Protein AF-A0A660P0A5-F1 (afdb_monomer)

Radius of gyration: 16.58 Å; Cα contacts (8 Å, |Δi|>4): 450; chains: 1; bounding box: 43×37×40 Å

pLDDT: mean 86.17, std 12.9, range [50.44, 98.69]

Secondary structure (DSSP, 8-state):
--TTS---TTT-TTTSPP---PPTT---B--GGGGGSPPHHHHHHHHHHS--EEEEEEEEEETTEEEEEEEEEE-HHHHHHHTT--HHHHHH-BTTB--TT---SSTT-EEEE---EES--S-GGGEEEEE-B-EEETTEEESSSS-BB--TTSBEEEEEEEE--TTTTTEEEEEEEETTEEEEEEEETTSB-B-----

Structure (mmCIF, N/CA/C/O backbone):
data_AF-A0A660P0A5-F1
#
_entry.id   AF-A0A660P0A5-F1
#
loop_
_atom_site.group_PDB
_atom_site.id
_atom_site.type_symbol
_atom_site.label_atom_id
_atom_site.label_alt_id
_atom_site.label_comp_id
_atom_site.label_asym_id
_atom_site.label_entity_id
_atom_site.label_seq_id
_atom_site.pdbx_PDB_ins_code
_atom_site.Cartn_x
_atom_site.Cartn_y
_atom_site.Cartn_z
_atom_site.occupancy
_atom_site.B_iso_or_equiv
_atom_site.auth_seq_id
_atom_site.auth_comp_id
_atom_site.auth_asym_id
_atom_site.auth_atom_id
_atom_site.pdbx_PDB_model_num
ATOM 1 N N . SER A 1 1 ? 25.316 -15.772 12.658 1.00 52.25 1 SER A N 1
ATOM 2 C CA . SER A 1 1 ? 23.979 -15.443 12.113 1.00 52.25 1 SER A CA 1
ATOM 3 C C . SER A 1 1 ? 22.991 -16.481 12.624 1.00 52.25 1 SER A C 1
ATOM 5 O O . SER A 1 1 ? 23.338 -17.653 12.664 1.00 52.25 1 SER A O 1
ATOM 7 N N . GLY A 1 2 ? 21.819 -16.064 13.117 1.00 56.56 2 GLY A N 1
ATOM 8 C CA . GLY A 1 2 ? 20.839 -16.977 13.729 1.00 56.56 2 GLY A CA 1
ATOM 9 C C . GLY A 1 2 ? 20.216 -17.963 12.731 1.00 56.56 2 GLY A C 1
ATOM 10 O O . GLY A 1 2 ? 20.223 -17.725 11.526 1.00 56.56 2 GLY A O 1
ATOM 11 N N . THR A 1 3 ? 19.643 -1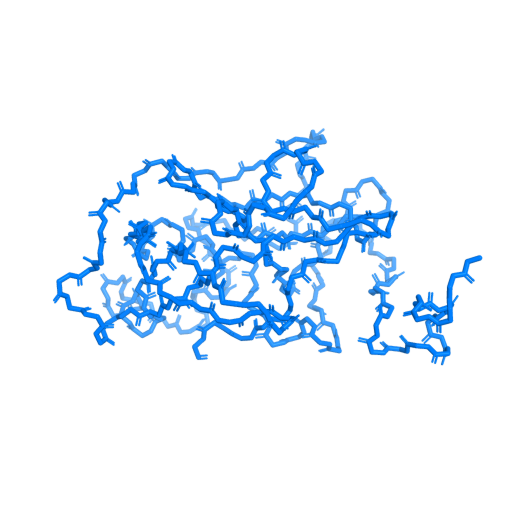9.055 13.234 1.00 62.81 3 THR A N 1
ATOM 12 C CA . THR A 1 3 ? 19.054 -20.167 12.458 1.00 62.81 3 THR A CA 1
ATOM 13 C C . THR A 1 3 ? 17.778 -19.812 11.682 1.00 62.81 3 THR A C 1
ATOM 15 O O . THR A 1 3 ? 17.312 -20.621 10.884 1.00 62.81 3 THR A O 1
ATOM 18 N N . HIS A 1 4 ? 17.216 -18.617 11.884 1.00 73.81 4 HIS A N 1
ATOM 19 C CA . HIS A 1 4 ? 15.906 -18.229 11.349 1.00 73.81 4 HIS A CA 1
ATOM 20 C C . HIS A 1 4 ? 15.951 -17.261 10.158 1.00 73.81 4 HIS A C 1
ATOM 22 O O . HIS A 1 4 ? 14.898 -16.935 9.610 1.00 73.81 4 HIS A O 1
ATOM 28 N N . TYR A 1 5 ? 17.137 -16.810 9.739 1.00 72.06 5 TYR A N 1
ATOM 29 C CA . TYR A 1 5 ? 17.273 -15.988 8.536 1.00 72.06 5 TYR A CA 1
ATOM 30 C C . TYR A 1 5 ? 17.198 -16.859 7.280 1.00 72.06 5 TYR A C 1
ATOM 32 O O . TYR A 1 5 ? 17.765 -17.956 7.283 1.00 72.06 5 TYR A O 1
ATOM 40 N N . PRO A 1 6 ? 16.543 -16.384 6.206 1.00 73.25 6 PRO A N 1
ATOM 41 C CA . PRO A 1 6 ? 16.567 -17.096 4.941 1.00 73.25 6 PRO A CA 1
ATOM 42 C C . PRO A 1 6 ? 18.014 -17.150 4.424 1.00 73.25 6 PRO A C 1
ATOM 44 O O . PRO A 1 6 ? 18.724 -16.143 4.438 1.00 73.25 6 PRO A O 1
ATOM 47 N N . LYS A 1 7 ? 18.473 -18.343 4.035 1.00 79.94 7 LYS A N 1
ATOM 48 C CA . LYS A 1 7 ? 19.871 -18.636 3.683 1.00 79.94 7 LYS A CA 1
ATOM 49 C C . LYS A 1 7 ? 20.147 -18.466 2.194 1.00 79.94 7 LYS A C 1
ATOM 51 O O . LYS A 1 7 ? 21.199 -17.956 1.824 1.00 79.94 7 LYS A O 1
ATOM 56 N N . SER A 1 8 ? 19.225 -18.913 1.345 1.00 83.19 8 SER A N 1
ATOM 57 C CA . SER A 1 8 ? 19.309 -18.767 -0.112 1.00 83.19 8 SER A CA 1
ATOM 58 C C . SER A 1 8 ? 17.933 -18.930 -0.757 1.00 83.19 8 SER A C 1
ATOM 60 O O . SER A 1 8 ? 17.005 -19.440 -0.130 1.00 83.19 8 SER A O 1
ATOM 62 N N . LYS A 1 9 ? 17.810 -18.558 -2.037 1.00 81.56 9 LYS A N 1
ATOM 63 C CA . LYS A 1 9 ? 16.592 -18.782 -2.833 1.00 81.56 9 LYS A CA 1
ATOM 64 C C . LYS A 1 9 ? 16.180 -20.254 -2.883 1.00 81.56 9 LYS A C 1
ATOM 66 O O . LYS A 1 9 ? 14.996 -20.556 -2.820 1.00 81.56 9 LYS A O 1
ATOM 71 N N . THR A 1 10 ? 17.150 -21.160 -2.979 1.00 85.00 10 THR A N 1
ATOM 72 C CA . THR A 1 10 ? 16.893 -22.605 -3.050 1.00 85.00 10 THR A CA 1
ATOM 73 C C . THR A 1 10 ? 16.495 -23.180 -1.693 1.00 85.00 10 THR A C 1
ATOM 75 O O . THR A 1 10 ? 15.601 -24.015 -1.629 1.00 85.00 10 THR A O 1
ATOM 78 N N . ALA A 1 11 ? 17.137 -22.733 -0.608 1.00 84.56 11 ALA A N 1
ATOM 79 C CA . ALA A 1 11 ? 16.867 -23.243 0.737 1.00 84.56 11 ALA A CA 1
ATOM 80 C C . ALA A 1 11 ? 15.591 -22.649 1.358 1.00 84.56 11 ALA A C 1
ATOM 82 O O . ALA A 1 11 ? 14.909 -23.320 2.127 1.00 84.56 11 ALA A O 1
ATOM 83 N N . ASP A 1 12 ? 15.259 -21.400 1.022 1.00 81.06 12 ASP A N 1
ATOM 84 C CA . ASP A 1 12 ? 14.164 -20.643 1.630 1.00 81.06 12 ASP A CA 1
ATOM 85 C C . ASP A 1 12 ? 13.297 -19.917 0.581 1.00 81.06 12 ASP A C 1
ATOM 87 O O . ASP A 1 12 ? 13.059 -18.712 0.706 1.00 81.06 12 ASP A O 1
ATOM 91 N N . PRO A 1 13 ? 12.767 -20.608 -0.445 1.00 75.69 13 PRO A N 1
ATOM 92 C CA . PRO A 1 13 ? 12.117 -19.970 -1.597 1.00 75.69 13 PRO A CA 1
ATOM 93 C C . PRO A 1 13 ? 10.910 -19.096 -1.230 1.00 75.69 13 PRO A C 1
ATOM 95 O O . PRO A 1 13 ? 10.591 -18.151 -1.943 1.00 75.69 13 PRO A O 1
ATOM 98 N N . MET A 1 14 ? 10.248 -19.378 -0.102 1.00 74.00 14 MET A N 1
ATOM 99 C CA . MET A 1 14 ? 9.080 -18.621 0.373 1.00 74.00 14 MET A CA 1
ATOM 100 C C . MET A 1 14 ? 9.432 -17.385 1.207 1.00 74.00 14 MET A C 1
ATOM 102 O O . MET A 1 14 ? 8.554 -16.567 1.476 1.00 74.00 14 MET A O 1
ATOM 106 N N . ARG A 1 15 ? 10.686 -17.269 1.660 1.00 72.38 15 ARG A N 1
ATOM 107 C CA . ARG A 1 15 ? 11.182 -16.173 2.513 1.00 72.38 15 ARG A CA 1
ATOM 108 C C . ARG A 1 15 ? 12.323 -15.390 1.864 1.00 72.38 15 ARG A C 1
ATOM 110 O O . ARG A 1 15 ? 12.746 -14.373 2.406 1.00 72.38 15 ARG A O 1
ATOM 117 N N . TRP A 1 16 ? 12.829 -15.866 0.730 1.00 75.62 16 TRP A N 1
ATOM 118 C CA . TRP A 1 16 ? 13.809 -15.173 -0.088 1.00 75.62 16 TRP A CA 1
ATOM 119 C C . TRP A 1 16 ? 13.116 -14.170 -1.014 1.00 75.62 16 TRP A C 1
ATOM 121 O O . TRP A 1 16 ? 12.028 -14.428 -1.528 1.00 75.62 16 TRP A O 1
ATOM 131 N N . TYR A 1 17 ? 13.740 -13.015 -1.231 1.00 75.25 17 TYR A N 1
ATOM 132 C CA . TYR A 1 17 ? 13.195 -12.005 -2.133 1.00 75.25 17 TYR A CA 1
ATOM 133 C C . TYR A 1 17 ? 13.307 -12.458 -3.597 1.00 75.25 17 TYR A C 1
ATOM 135 O O . TYR A 1 17 ? 14.183 -13.240 -3.961 1.00 75.25 17 TYR A O 1
ATOM 143 N N . ASN A 1 18 ? 12.430 -11.949 -4.463 1.00 72.56 18 ASN A N 1
ATOM 144 C CA . ASN A 1 18 ? 12.537 -12.209 -5.896 1.00 72.56 18 ASN A CA 1
ATOM 145 C C . ASN A 1 18 ? 13.729 -11.422 -6.488 1.00 72.56 18 ASN A C 1
ATOM 147 O O . ASN A 1 18 ? 13.752 -10.190 -6.404 1.00 72.56 18 ASN A O 1
ATOM 151 N N . ASP A 1 19 ? 14.684 -12.149 -7.071 1.00 72.50 19 ASP A N 1
ATOM 152 C CA . ASP A 1 19 ? 15.957 -11.691 -7.648 1.00 72.50 19 ASP A CA 1
ATOM 153 C C . ASP A 1 19 ? 15.954 -11.648 -9.191 1.00 72.50 19 ASP A C 1
ATOM 155 O O . ASP A 1 19 ? 17.015 -11.613 -9.815 1.00 72.50 19 ASP A O 1
ATOM 159 N N . VAL A 1 20 ? 14.774 -11.663 -9.826 1.00 72.94 20 VAL A N 1
ATOM 160 C CA . VAL A 1 20 ? 14.655 -11.550 -11.285 1.00 72.94 20 VAL A CA 1
ATOM 161 C C . VAL A 1 20 ? 15.289 -10.244 -11.758 1.00 72.94 20 VAL A C 1
ATOM 163 O O . VAL A 1 20 ? 14.935 -9.153 -11.303 1.00 72.94 20 VAL A O 1
ATOM 166 N N . ASN A 1 21 ? 16.210 -10.370 -12.716 1.00 70.69 21 ASN A N 1
ATOM 167 C CA . ASN A 1 21 ? 16.828 -9.233 -13.374 1.00 70.69 21 ASN A CA 1
ATOM 168 C C . ASN A 1 21 ? 15.920 -8.702 -14.478 1.00 70.69 21 ASN A C 1
ATOM 170 O O . ASN A 1 21 ? 15.744 -9.345 -15.509 1.00 70.69 21 ASN A O 1
ATOM 174 N N . LEU A 1 22 ? 15.362 -7.515 -14.259 1.00 67.94 22 LEU A N 1
ATOM 175 C CA . LEU A 1 22 ? 14.507 -6.837 -15.226 1.00 67.94 22 LEU A CA 1
ATOM 176 C C . LEU A 1 22 ? 15.315 -5.816 -16.020 1.00 67.94 22 LEU A C 1
ATOM 178 O O . LEU A 1 22 ? 16.127 -5.073 -15.459 1.00 67.94 22 LEU A O 1
ATOM 182 N N . SER A 1 23 ? 15.062 -5.748 -17.325 1.00 66.44 23 SER A N 1
ATOM 183 C CA . SER A 1 23 ? 15.573 -4.674 -18.173 1.00 66.44 23 SER A CA 1
ATOM 184 C C . SER A 1 23 ? 14.849 -3.351 -17.890 1.00 66.44 23 SER A C 1
ATOM 186 O O . SER A 1 23 ? 13.850 -3.276 -17.164 1.00 66.44 23 SER A O 1
ATOM 188 N N . SER A 1 24 ? 15.369 -2.264 -18.464 1.00 61.41 24 SER A N 1
ATOM 189 C CA . SER A 1 24 ? 14.710 -0.960 -18.383 1.00 61.41 24 SER A CA 1
ATOM 190 C C . SER A 1 24 ? 13.318 -0.963 -18.988 1.00 61.41 24 SER A C 1
ATOM 192 O O . SER A 1 24 ? 13.118 -1.529 -20.054 1.00 61.41 24 SER A O 1
ATOM 194 N N . GLY A 1 25 ? 12.361 -0.351 -18.284 1.00 60.69 25 GLY A N 1
ATOM 195 C CA . GLY A 1 25 ? 10.966 -0.253 -18.721 1.00 60.69 25 GLY A CA 1
ATOM 196 C C . GLY A 1 25 ? 10.133 -1.532 -18.582 1.00 60.69 25 GLY A C 1
ATOM 197 O O . GLY A 1 25 ? 8.961 -1.517 -18.942 1.00 60.69 25 GLY A O 1
ATOM 198 N N . GLN A 1 26 ? 10.684 -2.629 -18.050 1.00 66.06 26 GLN A N 1
ATOM 199 C CA . GLN A 1 26 ? 9.916 -3.856 -17.830 1.00 66.06 26 GLN A CA 1
ATOM 200 C C . GLN A 1 26 ? 9.183 -3.836 -16.487 1.00 66.06 26 GLN A C 1
ATOM 202 O O . GLN A 1 26 ? 9.799 -3.675 -15.431 1.00 66.06 26 GLN A O 1
ATOM 207 N N . SER A 1 27 ? 7.868 -4.057 -16.533 1.00 67.44 27 SER A N 1
ATOM 208 C CA . SER A 1 27 ? 7.065 -4.399 -15.360 1.00 67.44 27 SER A CA 1
ATOM 209 C C . SER A 1 27 ? 7.225 -5.879 -15.019 1.00 67.44 27 SER A C 1
ATOM 211 O O . SER A 1 27 ? 7.303 -6.717 -15.917 1.00 67.44 27 SER A O 1
ATOM 213 N N . TYR A 1 28 ? 7.174 -6.217 -13.735 1.00 75.06 28 TYR A N 1
ATOM 214 C CA . TYR A 1 28 ? 7.154 -7.605 -13.286 1.00 75.06 28 TYR A CA 1
ATOM 215 C C . TYR A 1 28 ? 6.181 -7.776 -12.130 1.00 75.06 28 TYR A C 1
ATOM 217 O O . TYR A 1 28 ? 6.225 -7.018 -11.155 1.00 75.06 28 TYR A O 1
ATOM 225 N N . THR A 1 29 ? 5.333 -8.793 -12.250 1.00 74.62 29 THR A N 1
ATOM 226 C CA . THR A 1 29 ? 4.411 -9.210 -11.197 1.00 74.62 29 THR A CA 1
ATOM 227 C C . THR A 1 29 ? 5.125 -10.171 -10.262 1.00 74.62 29 THR A C 1
ATOM 229 O O . THR A 1 29 ? 5.711 -11.163 -10.697 1.00 74.62 29 THR A O 1
ATOM 232 N N . ALA A 1 30 ? 5.077 -9.878 -8.967 1.00 75.38 30 ALA A N 1
ATOM 233 C CA . ALA A 1 30 ? 5.699 -10.697 -7.946 1.00 75.38 30 ALA A CA 1
ATOM 234 C C . ALA A 1 30 ? 5.165 -12.136 -7.956 1.00 75.38 30 ALA A C 1
ATOM 236 O O . ALA A 1 30 ? 3.998 -12.401 -8.235 1.00 75.38 30 ALA A O 1
ATOM 237 N N . THR A 1 31 ? 6.042 -13.066 -7.593 1.00 76.19 31 THR A N 1
ATOM 238 C CA . THR A 1 31 ? 5.724 -14.477 -7.362 1.00 76.19 31 THR A CA 1
ATOM 239 C C . THR A 1 31 ? 5.807 -14.791 -5.864 1.00 76.19 31 THR A C 1
ATOM 241 O O . THR A 1 31 ? 6.269 -13.969 -5.067 1.00 76.19 31 THR A O 1
ATOM 244 N N . GLY A 1 32 ? 5.357 -15.979 -5.451 1.00 79.12 32 GLY A N 1
ATOM 245 C CA . GLY A 1 32 ? 5.413 -16.397 -4.047 1.00 79.12 32 GLY A CA 1
ATOM 246 C C . GLY A 1 32 ? 4.486 -15.570 -3.148 1.00 79.12 32 GLY A C 1
ATOM 247 O O . GLY A 1 32 ? 3.355 -15.274 -3.523 1.00 79.12 32 GLY A O 1
ATOM 248 N N . LYS A 1 33 ? 4.953 -15.193 -1.949 1.00 82.56 33 LYS A N 1
ATOM 249 C CA . LYS A 1 33 ? 4.122 -14.514 -0.934 1.00 82.56 33 LYS A CA 1
ATOM 250 C C . LYS A 1 33 ? 3.655 -13.114 -1.333 1.00 82.56 33 LYS A C 1
ATOM 252 O O . LYS A 1 33 ? 2.587 -12.705 -0.907 1.00 82.56 33 LYS A O 1
ATOM 257 N N . ALA A 1 34 ? 4.410 -12.398 -2.162 1.00 85.62 34 ALA A N 1
ATOM 258 C CA . ALA A 1 34 ? 4.026 -11.060 -2.609 1.00 85.62 34 ALA A CA 1
ATOM 259 C C . ALA A 1 34 ? 3.022 -11.073 -3.779 1.00 85.62 34 ALA A C 1
ATOM 261 O O . ALA A 1 34 ? 2.506 -10.021 -4.137 1.00 85.62 34 ALA A O 1
ATOM 262 N N . ALA A 1 35 ? 2.717 -12.236 -4.371 1.00 86.31 35 ALA A N 1
ATOM 263 C CA . ALA A 1 35 ? 1.781 -12.336 -5.496 1.00 86.31 35 ALA A CA 1
ATOM 264 C C . ALA A 1 35 ? 0.334 -11.971 -5.117 1.00 86.31 35 ALA A C 1
ATOM 266 O O . ALA A 1 35 ? -0.441 -11.567 -5.977 1.00 86.31 35 ALA A O 1
ATOM 267 N N . VAL A 1 36 ? -0.022 -12.099 -3.833 1.00 89.38 36 VAL A N 1
ATOM 268 C CA . VAL A 1 36 ? -1.350 -11.730 -3.310 1.00 89.38 36 VAL A CA 1
ATOM 269 C C . VAL A 1 36 ? -1.468 -10.243 -2.971 1.00 89.38 36 VAL A C 1
ATOM 271 O O . VAL A 1 36 ? -2.558 -9.766 -2.670 1.00 89.38 36 VAL A O 1
ATOM 274 N N . CYS A 1 37 ? -0.355 -9.508 -2.978 1.00 93.94 37 CYS A N 1
ATOM 275 C CA . CYS A 1 37 ? -0.354 -8.093 -2.643 1.00 93.94 37 CYS A CA 1
ATOM 276 C C . CYS A 1 37 ? -0.917 -7.263 -3.808 1.00 93.94 37 CYS A C 1
ATOM 278 O O . CYS A 1 37 ? -0.647 -7.581 -4.973 1.00 93.94 37 CYS A O 1
ATOM 280 N N . PRO A 1 38 ? -1.614 -6.148 -3.528 1.00 95.38 38 PRO A N 1
ATOM 281 C CA . PRO A 1 38 ? -1.977 -5.195 -4.566 1.00 95.38 38 PRO A CA 1
ATOM 282 C C . PRO A 1 38 ? -0.738 -4.700 -5.319 1.00 95.38 38 PRO A C 1
ATOM 284 O O . PRO A 1 38 ? 0.357 -4.580 -4.756 1.00 95.38 38 PRO A O 1
ATOM 287 N N . ASN A 1 39 ? -0.900 -4.421 -6.607 1.00 94.81 39 ASN A N 1
ATOM 288 C CA . ASN A 1 39 ? 0.157 -3.820 -7.409 1.00 94.81 39 ASN A CA 1
ATOM 289 C C . ASN A 1 39 ? 0.293 -2.313 -7.101 1.00 94.81 39 ASN A C 1
ATOM 291 O O . ASN A 1 39 ? -0.538 -1.721 -6.411 1.00 94.81 39 ASN A O 1
ATOM 295 N N . VAL A 1 40 ? 1.343 -1.670 -7.615 1.00 94.06 40 VAL A N 1
ATOM 296 C CA . VAL A 1 40 ? 1.624 -0.248 -7.340 1.00 94.06 40 VAL A CA 1
ATOM 297 C C . VAL A 1 40 ? 0.492 0.706 -7.765 1.00 94.06 40 VAL A C 1
ATOM 299 O O . VAL A 1 40 ? 0.245 1.695 -7.080 1.00 94.06 40 VAL A O 1
ATOM 302 N N . ASN A 1 41 ? -0.249 0.399 -8.835 1.00 96.06 41 ASN A N 1
ATOM 303 C CA . ASN A 1 41 ? -1.387 1.212 -9.274 1.00 96.06 41 ASN A CA 1
ATOM 304 C C . ASN A 1 41 ? -2.574 1.062 -8.317 1.00 96.06 41 ASN A C 1
ATOM 306 O O . ASN A 1 41 ? -3.176 2.058 -7.926 1.00 96.06 41 ASN A O 1
ATOM 310 N N . GLU A 1 42 ? -2.879 -0.165 -7.884 1.00 97.69 42 GLU A N 1
ATOM 311 C CA . GLU A 1 42 ? -3.929 -0.419 -6.887 1.00 97.69 42 GLU A CA 1
ATOM 312 C C . GLU A 1 42 ? -3.629 0.308 -5.568 1.00 97.69 42 GLU A C 1
ATOM 314 O O . GLU A 1 42 ? -4.523 0.922 -4.988 1.00 97.69 42 GLU A O 1
ATOM 319 N N . MET A 1 43 ? -2.361 0.327 -5.134 1.00 96.81 43 MET A N 1
ATOM 320 C CA . MET A 1 43 ? -1.946 1.114 -3.967 1.00 96.81 43 MET A CA 1
ATOM 321 C C . MET A 1 43 ? -2.228 2.602 -4.143 1.00 96.81 43 MET A C 1
ATOM 323 O O . MET A 1 43 ? -2.740 3.229 -3.220 1.00 96.81 43 MET A O 1
ATOM 327 N N . ALA A 1 44 ? -1.933 3.175 -5.312 1.00 97.69 44 ALA A N 1
ATOM 328 C CA . ALA A 1 44 ? -2.211 4.585 -5.570 1.00 97.69 44 ALA A CA 1
ATOM 329 C C . ALA A 1 44 ? -3.715 4.888 -5.436 1.00 97.69 44 ALA A C 1
ATOM 331 O O . ALA A 1 44 ? -4.093 5.875 -4.805 1.00 97.69 44 ALA A O 1
ATOM 332 N N . TRP A 1 45 ? -4.586 3.995 -5.911 1.00 98.56 45 TRP A N 1
ATOM 333 C CA . TRP A 1 45 ? -6.027 4.134 -5.696 1.00 98.56 45 TRP A CA 1
ATOM 334 C C . TRP A 1 45 ? -6.414 4.118 -4.211 1.00 98.56 45 TRP A C 1
ATOM 336 O O . TRP A 1 45 ? -7.139 5.015 -3.780 1.00 98.56 45 TRP A O 1
ATOM 346 N N . TYR A 1 46 ? -5.908 3.178 -3.405 1.00 98.44 46 TYR A N 1
ATOM 347 C CA . TYR A 1 46 ? -6.170 3.179 -1.956 1.00 98.44 46 TYR A CA 1
ATOM 348 C C . TYR A 1 46 ? -5.672 4.462 -1.281 1.00 98.44 46 TYR A C 1
ATOM 35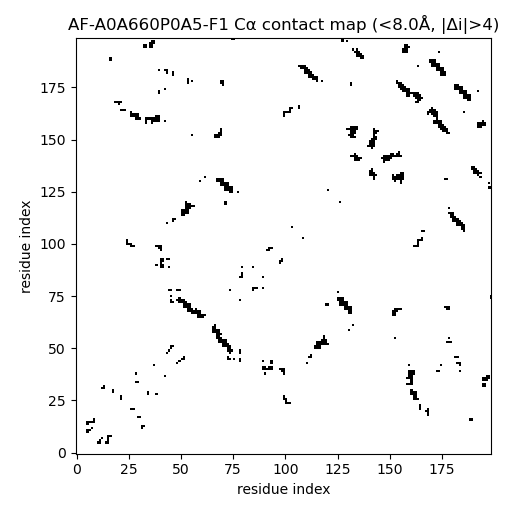0 O O . TYR A 1 46 ? -6.355 5.030 -0.434 1.00 98.44 46 TYR A O 1
ATOM 358 N N . ILE A 1 47 ? -4.513 4.966 -1.698 1.00 98.12 47 ILE A N 1
ATOM 359 C CA . ILE A 1 47 ? -3.882 6.152 -1.116 1.00 98.12 47 ILE A CA 1
ATOM 360 C C . ILE A 1 47 ? -4.684 7.421 -1.402 1.00 98.12 47 ILE A C 1
ATOM 362 O O . ILE A 1 47 ? -4.908 8.207 -0.486 1.00 98.12 47 ILE A O 1
ATOM 366 N N . PHE A 1 48 ? -5.109 7.641 -2.648 1.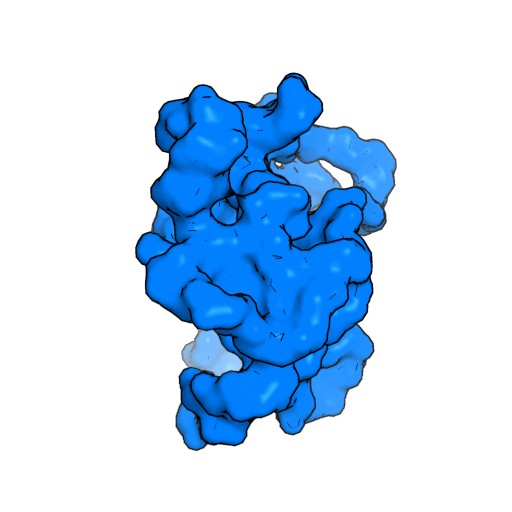00 98.44 48 PHE A N 1
ATOM 367 C CA . PHE A 1 48 ? -5.703 8.919 -3.066 1.00 98.44 48 PHE A CA 1
ATOM 368 C C . PHE A 1 48 ? -7.224 8.907 -3.178 1.00 98.44 48 PHE A C 1
ATOM 370 O O . PHE A 1 48 ? -7.852 9.962 -3.106 1.00 98.44 48 PHE A O 1
ATOM 377 N N . LYS A 1 49 ? -7.829 7.734 -3.369 1.00 98.44 49 LYS A N 1
ATOM 378 C CA . LYS A 1 49 ? -9.285 7.563 -3.489 1.00 98.44 49 LYS A CA 1
ATOM 379 C C . LYS A 1 49 ? -9.868 6.680 -2.394 1.00 98.44 49 LYS A C 1
ATOM 381 O O . LYS A 1 49 ? -11.082 6.642 -2.236 1.00 98.44 49 LYS A O 1
ATOM 386 N N . GLY A 1 50 ? -9.022 6.039 -1.589 1.00 98.06 50 GLY A N 1
ATOM 387 C CA . GLY A 1 50 ? -9.451 5.230 -0.454 1.00 98.06 50 GLY A CA 1
ATOM 388 C C . GLY A 1 50 ? -9.780 6.014 0.814 1.00 98.06 50 GLY A C 1
ATOM 389 O O . GLY A 1 50 ? -10.037 5.373 1.824 1.00 98.06 50 GLY A O 1
ATOM 390 N N . ALA A 1 51 ? -9.774 7.353 0.771 1.00 98.19 51 ALA A N 1
ATOM 391 C CA . ALA A 1 51 ? -10.066 8.246 1.900 1.00 98.19 51 ALA A CA 1
ATOM 392 C C . ALA A 1 51 ? -9.408 7.777 3.216 1.00 98.19 51 ALA A C 1
ATOM 394 O O . ALA A 1 51 ? -10.111 7.268 4.079 1.00 98.19 51 ALA A O 1
ATOM 395 N N . PRO A 1 52 ? -8.076 7.866 3.362 1.00 98.44 52 PRO A N 1
ATOM 396 C CA . PRO A 1 52 ? -7.376 7.252 4.487 1.00 98.44 52 PRO A CA 1
ATOM 397 C C . PRO A 1 52 ? -7.812 7.808 5.851 1.00 98.44 52 PRO A C 1
ATOM 399 O O . PRO A 1 52 ? -7.894 9.026 6.033 1.00 98.44 52 PRO A O 1
ATOM 402 N N . HIS A 1 53 ? -8.023 6.914 6.820 1.00 98.62 53 HIS A N 1
ATOM 403 C CA . HIS A 1 53 ? -8.312 7.276 8.211 1.00 98.62 53 HIS A CA 1
ATOM 404 C C . HIS A 1 53 ? -7.283 6.673 9.162 1.00 98.62 53 HIS A C 1
ATOM 406 O O . HIS A 1 53 ? -7.168 5.449 9.246 1.00 98.62 53 HIS A O 1
ATOM 412 N N . TRP A 1 54 ? -6.566 7.507 9.910 1.00 98.31 54 TRP A N 1
ATOM 413 C CA . TRP A 1 54 ? -5.672 7.022 10.952 1.00 98.31 54 TRP A CA 1
ATOM 414 C C . TRP A 1 54 ? -6.452 6.738 12.227 1.00 98.31 54 TRP A C 1
ATOM 416 O O . TRP A 1 54 ? -7.055 7.634 12.815 1.00 98.31 54 TRP A O 1
ATOM 426 N N . ASP A 1 55 ? -6.391 5.497 12.687 1.00 97.88 55 ASP A N 1
ATOM 427 C CA . ASP A 1 55 ? -7.023 5.052 13.919 1.00 97.88 55 ASP A CA 1
ATOM 428 C C . ASP A 1 55 ? -5.938 4.607 14.899 1.00 97.88 55 ASP A C 1
ATOM 430 O O . ASP A 1 55 ? -5.403 3.500 14.804 1.00 97.88 55 ASP A O 1
ATOM 434 N N . GLY A 1 56 ? -5.592 5.512 15.818 1.00 96.06 56 GLY A N 1
ATOM 435 C CA . GLY A 1 56 ? -4.577 5.301 16.851 1.00 96.06 56 GLY A CA 1
ATOM 436 C C . GLY A 1 56 ? -5.016 4.380 17.994 1.00 96.06 56 GLY A C 1
ATOM 437 O O . GLY A 1 56 ? -4.180 3.994 18.813 1.00 96.06 56 GLY A O 1
ATOM 438 N N . ASP A 1 57 ? -6.299 4.014 18.058 1.00 95.88 57 ASP A N 1
ATOM 439 C CA . ASP A 1 57 ? -6.871 3.258 19.174 1.00 95.88 57 ASP A CA 1
ATOM 440 C C . ASP A 1 57 ? -7.268 1.829 18.802 1.00 95.88 57 ASP A C 1
ATOM 442 O O . ASP A 1 57 ? -7.351 0.964 19.679 1.00 95.88 57 ASP A O 1
ATOM 446 N N . LYS A 1 58 ? -7.428 1.530 17.509 1.00 96.19 58 LYS A N 1
ATOM 447 C CA . LYS A 1 58 ? -7.728 0.178 17.043 1.00 96.19 58 LYS A CA 1
ATOM 448 C C . 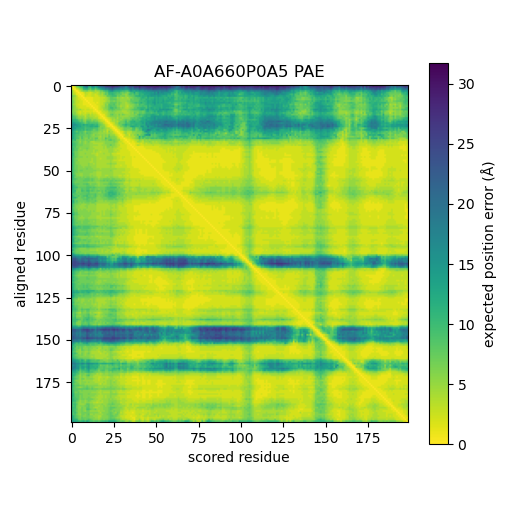LYS A 1 58 ? -6.631 -0.816 17.402 1.00 96.19 58 LYS A C 1
ATOM 450 O O . LYS A 1 58 ? -5.496 -0.726 16.932 1.00 96.19 58 LYS A O 1
ATOM 455 N N . LEU A 1 59 ? -7.020 -1.807 18.200 1.00 96.25 59 LEU A N 1
ATOM 456 C CA . LEU A 1 59 ? -6.161 -2.894 18.650 1.00 96.25 59 LEU A CA 1
ATOM 457 C C . LEU A 1 59 ? -5.834 -3.882 17.522 1.00 96.25 59 LEU A C 1
ATOM 459 O O . LEU A 1 59 ? -6.683 -4.214 16.691 1.00 96.25 59 LEU A O 1
ATOM 463 N N . PHE A 1 60 ? -4.612 -4.408 17.552 1.00 93.81 60 PHE A N 1
ATOM 464 C CA . PHE A 1 60 ? -4.157 -5.537 16.746 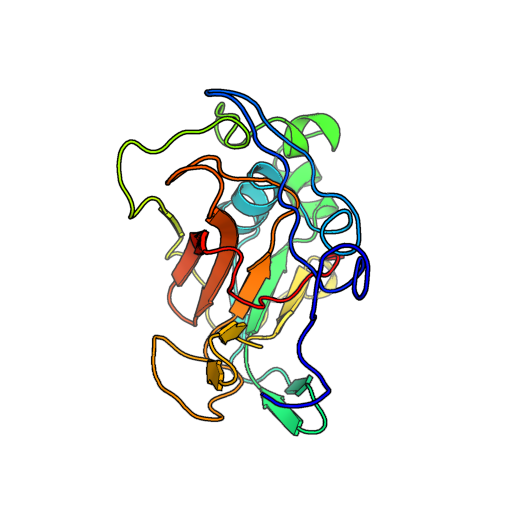1.00 93.81 60 PHE A CA 1
ATOM 465 C C . PHE A 1 60 ? -3.113 -6.359 17.508 1.00 93.81 60 PHE A C 1
ATOM 467 O O . PHE A 1 60 ? -2.416 -5.850 18.386 1.00 93.81 60 PHE A O 1
ATOM 474 N N . SER A 1 61 ? -2.976 -7.637 17.156 1.00 91.25 61 SER A N 1
ATOM 475 C CA . SER A 1 61 ? -1.922 -8.503 17.685 1.00 91.25 61 SER A CA 1
ATOM 476 C C . SER A 1 61 ? -0.893 -8.824 16.608 1.00 91.25 61 SER A C 1
ATOM 478 O O . SER A 1 61 ? -1.263 -9.250 15.513 1.00 91.25 61 SER A O 1
ATOM 480 N N . PHE A 1 62 ? 0.391 -8.693 16.924 1.00 87.44 62 PHE A N 1
ATOM 481 C CA . PHE A 1 62 ? 1.479 -9.091 16.036 1.00 87.44 62 PHE A CA 1
ATOM 482 C C . PHE A 1 62 ? 2.622 -9.715 16.835 1.00 87.44 62 PHE A C 1
ATOM 484 O O . PHE A 1 62 ? 3.010 -9.198 17.879 1.00 87.44 62 PHE A O 1
ATOM 491 N N . ALA A 1 63 ? 3.146 -10.845 16.350 1.00 83.25 63 ALA A N 1
ATOM 492 C CA . ALA A 1 63 ? 4.265 -11.565 16.966 1.00 83.25 63 ALA A CA 1
ATOM 493 C C . ALA A 1 63 ? 4.100 -11.832 18.483 1.00 83.25 63 ALA A C 1
ATOM 495 O O . ALA A 1 63 ? 5.068 -11.770 19.233 1.00 83.25 63 ALA A O 1
ATOM 496 N N . GLY A 1 64 ? 2.874 -12.116 18.941 1.00 86.25 64 GLY A N 1
ATOM 497 C CA . GLY A 1 64 ? 2.576 -12.378 20.357 1.00 86.25 64 GLY A CA 1
ATOM 498 C C . GLY A 1 64 ? 2.393 -11.130 21.230 1.00 86.25 64 GLY A C 1
ATOM 499 O O . GLY A 1 64 ? 2.174 -11.264 22.430 1.00 86.25 64 GLY A O 1
ATOM 500 N N . HIS A 1 65 ? 2.435 -9.929 20.651 1.00 86.00 65 HIS A N 1
ATOM 501 C CA . HIS A 1 65 ? 2.210 -8.670 21.357 1.00 86.00 65 HIS A CA 1
ATOM 502 C C . HIS A 1 65 ? 0.885 -8.029 20.945 1.00 86.00 65 HIS A C 1
ATOM 504 O O . HIS A 1 65 ? 0.549 -7.995 19.761 1.00 86.00 65 HIS A O 1
ATOM 510 N N . LEU A 1 66 ? 0.155 -7.489 21.923 1.00 90.94 66 LEU A N 1
ATOM 511 C CA . LEU A 1 66 ? -0.989 -6.610 21.690 1.00 90.94 66 LEU A CA 1
ATOM 512 C C . LEU A 1 66 ? -0.486 -5.178 21.479 1.00 90.94 66 LEU A C 1
ATOM 514 O O . LEU A 1 66 ? 0.402 -4.703 22.186 1.00 90.94 66 LEU A O 1
ATOM 518 N N . SER A 1 67 ? -1.015 -4.492 20.477 1.00 91.31 67 SER A N 1
ATOM 519 C CA . SER A 1 67 ? -0.652 -3.121 20.114 1.00 91.31 67 SER A CA 1
ATOM 520 C C . SER A 1 67 ? -1.877 -2.397 19.558 1.00 91.31 67 SER A C 1
ATOM 522 O O . SER A 1 67 ? -2.924 -3.015 19.367 1.00 91.31 67 SER A O 1
ATOM 524 N N . LYS A 1 68 ? -1.778 -1.088 19.324 1.00 94.06 68 LYS A N 1
ATOM 525 C CA . LYS A 1 68 ? -2.858 -0.283 18.743 1.00 94.06 68 LYS A CA 1
ATOM 526 C C . LYS A 1 68 ? -2.316 0.679 17.705 1.00 94.06 68 LYS A C 1
ATOM 528 O O . LYS A 1 68 ? -1.167 1.078 17.831 1.00 94.06 68 LYS A O 1
ATOM 533 N N . GLY A 1 69 ? -3.119 1.039 16.715 1.00 95.62 69 GLY A N 1
ATOM 534 C CA . GLY A 1 69 ? -2.713 1.975 15.672 1.00 95.62 69 GLY A CA 1
ATOM 535 C C . GLY A 1 69 ? -2.695 1.356 14.281 1.00 95.62 69 GLY A C 1
ATOM 536 O O . GLY A 1 69 ? -2.227 0.231 14.073 1.00 95.62 69 GLY A O 1
ATOM 537 N N . GLY A 1 70 ? -3.182 2.108 13.305 1.00 96.69 70 GLY A N 1
ATOM 538 C CA . GLY A 1 70 ? -3.132 1.738 11.900 1.00 96.69 70 GLY A CA 1
ATOM 539 C C . GLY A 1 70 ? -3.980 2.656 11.036 1.00 96.69 70 GLY A C 1
ATOM 540 O O . GLY A 1 70 ? -4.469 3.690 11.486 1.00 96.69 70 GLY A O 1
ATOM 541 N N . MET A 1 71 ? -4.143 2.270 9.778 1.00 98.25 71 MET A N 1
ATOM 542 C CA . MET A 1 71 ? -4.831 3.075 8.780 1.00 98.25 71 MET A CA 1
ATOM 543 C C . MET A 1 71 ? -5.983 2.284 8.171 1.00 98.25 71 MET A C 1
ATOM 545 O O . MET A 1 71 ? -5.811 1.135 7.758 1.00 98.25 71 MET A O 1
ATOM 549 N N . TRP A 1 72 ? -7.148 2.909 8.085 1.00 98.69 72 TRP A N 1
ATOM 550 C CA . TRP A 1 72 ? -8.255 2.413 7.287 1.00 98.69 72 TRP A CA 1
ATOM 551 C C . TRP A 1 72 ? -8.187 2.963 5.867 1.00 98.69 72 TRP A C 1
ATOM 553 O O . TRP A 1 72 ? -7.823 4.120 5.655 1.00 98.69 72 TRP A O 1
ATOM 563 N N . PHE A 1 73 ? -8.622 2.148 4.914 1.00 98.69 73 PHE A N 1
ATOM 564 C CA . PHE A 1 73 ? -8.802 2.523 3.515 1.00 98.69 73 PHE A CA 1
ATOM 565 C C . PHE A 1 73 ? -10.130 1.968 3.013 1.00 98.69 73 PHE A C 1
ATOM 567 O O . PHE A 1 73 ? -10.533 0.880 3.426 1.00 98.69 73 PHE A O 1
ATOM 574 N N . LYS A 1 74 ? -10.810 2.681 2.112 1.00 98.62 74 LYS A N 1
ATOM 575 C CA . LYS A 1 74 ? -11.988 2.135 1.433 1.00 98.62 74 LYS A CA 1
ATOM 576 C C . LYS A 1 74 ? -11.617 0.840 0.716 1.00 98.62 74 LYS A C 1
ATOM 578 O O . LYS A 1 74 ? -10.566 0.752 0.077 1.00 98.62 74 LYS A O 1
ATOM 583 N N . LYS A 1 75 ? -12.519 -0.136 0.776 1.00 98.50 75 LYS A N 1
ATOM 584 C CA . LYS A 1 75 ? -12.437 -1.389 0.022 1.00 98.50 75 LYS A CA 1
ATOM 585 C C . LYS A 1 75 ? -12.419 -1.121 -1.472 1.00 98.50 75 LYS A C 1
ATOM 587 O O . LYS A 1 75 ? -12.961 -0.123 -1.961 1.00 98.50 75 LYS A O 1
ATOM 592 N N . LYS A 1 76 ? -11.847 -2.061 -2.215 1.00 98.12 76 LYS A N 1
ATOM 593 C CA . LYS A 1 76 ? -11.670 -1.932 -3.659 1.00 98.12 76 LYS A CA 1
ATOM 594 C C . LYS A 1 76 ? -12.986 -1.718 -4.389 1.00 98.12 76 LYS A C 1
ATOM 596 O O . LYS A 1 76 ? -13.082 -0.829 -5.227 1.00 98.12 76 LYS A O 1
ATOM 601 N N . ALA A 1 77 ? -14.008 -2.496 -4.033 1.00 98.06 77 ALA A N 1
ATOM 602 C CA . ALA A 1 77 ? -15.338 -2.395 -4.628 1.00 98.06 77 ALA A CA 1
ATOM 603 C C . ALA A 1 77 ? -15.944 -0.989 -4.478 1.00 98.06 77 ALA A C 1
ATOM 605 O O . ALA A 1 77 ? -16.538 -0.473 -5.423 1.00 98.06 77 ALA A O 1
ATOM 606 N N . VAL A 1 78 ? -15.730 -0.339 -3.328 1.00 98.62 78 VAL A N 1
ATOM 607 C CA . VAL A 1 78 ? -16.212 1.025 -3.066 1.00 98.62 78 VAL A CA 1
ATOM 608 C C . VAL A 1 78 ? -15.485 2.025 -3.962 1.00 98.62 78 VAL A C 1
ATOM 610 O O . VAL A 1 78 ? -16.132 2.811 -4.651 1.00 98.62 78 VAL A O 1
ATOM 613 N N . ILE A 1 79 ? -14.150 1.950 -4.029 1.00 98.62 79 ILE A N 1
ATOM 614 C CA . ILE A 1 79 ? -13.350 2.830 -4.895 1.00 98.62 79 ILE A CA 1
ATOM 615 C C . ILE A 1 79 ? -13.751 2.651 -6.363 1.00 98.62 79 ILE A C 1
ATOM 617 O O . ILE A 1 79 ? -13.946 3.641 -7.068 1.00 98.62 79 ILE A O 1
ATOM 621 N N . MET A 1 80 ? -13.902 1.407 -6.825 1.00 98.44 80 MET A N 1
ATOM 622 C CA . MET A 1 80 ? -14.308 1.121 -8.201 1.00 98.44 80 MET A CA 1
ATOM 623 C C . MET A 1 80 ? -15.691 1.693 -8.517 1.00 98.44 80 MET A C 1
ATOM 625 O O . MET A 1 80 ? -15.848 2.338 -9.551 1.00 98.44 80 MET A O 1
ATOM 629 N N . SER A 1 81 ? -16.665 1.516 -7.621 1.00 98.50 81 SER A N 1
ATOM 630 C CA . SER A 1 81 ? -18.019 2.049 -7.797 1.00 98.50 81 SER A CA 1
ATOM 631 C C . SER A 1 81 ? -18.033 3.579 -7.865 1.00 98.50 81 SER A C 1
ATOM 633 O O . SER A 1 81 ? -18.648 4.144 -8.764 1.00 98.50 81 SER A O 1
ATOM 635 N N . GLU A 1 82 ? -17.341 4.258 -6.946 1.00 98.31 82 GLU A N 1
ATOM 636 C CA . GLU A 1 82 ? -17.307 5.728 -6.865 1.00 98.31 82 GLU A CA 1
ATOM 637 C C . GLU A 1 82 ? -16.551 6.390 -8.027 1.00 98.31 82 GLU A C 1
ATOM 639 O O . GLU A 1 82 ? -16.767 7.564 -8.312 1.00 98.31 82 GLU A O 1
ATOM 644 N N . ASN A 1 83 ? -15.647 5.658 -8.684 1.00 97.81 83 ASN A N 1
ATOM 645 C CA . ASN A 1 83 ? -14.808 6.179 -9.768 1.00 97.81 83 ASN A CA 1
ATOM 646 C C . ASN A 1 83 ? -15.148 5.553 -11.133 1.00 97.81 83 ASN A C 1
ATOM 648 O O . ASN A 1 83 ? -14.405 5.755 -12.093 1.00 97.81 83 ASN A O 1
ATOM 652 N N . HIS A 1 84 ? -16.249 4.797 -11.225 1.00 97.44 84 HIS A N 1
ATOM 653 C CA . HIS A 1 84 ? -16.713 4.123 -12.444 1.00 97.44 84 HIS A CA 1
ATOM 654 C C . HIS A 1 84 ? -15.636 3.248 -13.111 1.00 97.44 84 HIS A C 1
ATOM 656 O O . HIS A 1 84 ? -15.439 3.278 -14.327 1.00 97.44 84 HIS A O 1
ATOM 662 N N . LEU A 1 85 ? -14.916 2.468 -12.303 1.00 97.50 85 LEU A N 1
ATOM 663 C CA . LEU A 1 85 ? -13.813 1.623 -12.755 1.00 97.50 85 LEU A CA 1
ATOM 664 C C . LEU A 1 85 ? -14.214 0.153 -12.828 1.00 97.50 85 LEU A C 1
ATOM 666 O O . LEU A 1 85 ? -15.017 -0.342 -12.041 1.00 97.50 85 LEU A O 1
ATOM 670 N N . THR A 1 86 ? -13.542 -0.571 -13.717 1.00 98.06 86 THR A N 1
ATOM 671 C CA . THR A 1 86 ? -13.432 -2.030 -13.640 1.00 98.06 86 THR A CA 1
ATOM 672 C C . THR A 1 86 ? -12.180 -2.429 -12.854 1.00 98.06 86 THR A C 1
ATOM 674 O O . THR A 1 86 ? -11.231 -1.648 -12.740 1.00 98.06 86 THR A O 1
ATOM 677 N N . ASP A 1 87 ? -12.127 -3.677 -12.377 1.00 96.69 87 ASP A N 1
ATOM 678 C CA . ASP A 1 87 ? -10.930 -4.244 -11.730 1.00 96.69 87 ASP A CA 1
ATOM 679 C C . ASP A 1 87 ? -9.685 -4.135 -12.626 1.00 96.69 87 ASP A C 1
ATOM 681 O O . ASP A 1 87 ? -8.608 -3.736 -12.178 1.00 96.69 87 ASP A O 1
ATOM 685 N N . VAL A 1 88 ? -9.857 -4.412 -13.923 1.00 97.44 88 VAL A N 1
ATOM 686 C CA . VAL A 1 88 ? -8.792 -4.302 -14.926 1.00 97.44 88 VAL A CA 1
ATOM 687 C C . VAL A 1 88 ? -8.297 -2.861 -15.044 1.00 97.44 88 VAL A C 1
ATOM 689 O O . VAL A 1 88 ? -7.088 -2.633 -15.059 1.00 97.44 88 VAL A O 1
ATOM 692 N N . ALA A 1 89 ? -9.207 -1.881 -15.084 1.00 97.31 89 ALA A N 1
ATOM 693 C CA . ALA A 1 89 ? -8.844 -0.470 -15.186 1.00 97.31 89 ALA A CA 1
ATOM 694 C C . ALA A 1 89 ? -8.074 0.016 -13.948 1.00 97.31 89 ALA A C 1
ATOM 696 O O . ALA A 1 89 ? -7.046 0.679 -14.089 1.00 97.31 89 ALA A O 1
ATOM 697 N N . MET A 1 90 ? -8.524 -0.369 -12.750 1.00 97.12 90 MET A N 1
ATOM 698 C CA . MET A 1 90 ? -7.872 -0.010 -11.487 1.00 97.12 90 MET A CA 1
ATOM 699 C C . MET A 1 90 ? -6.453 -0.594 -11.382 1.00 97.12 90 MET A C 1
ATOM 701 O O . MET A 1 90 ? -5.530 0.079 -10.924 1.00 97.12 90 MET A O 1
ATOM 705 N N . LYS A 1 91 ? -6.249 -1.831 -11.855 1.00 95.88 91 LYS A N 1
ATOM 706 C CA . LYS A 1 91 ? -4.928 -2.483 -11.896 1.00 95.88 91 LYS A CA 1
ATOM 707 C C . LYS A 1 91 ? -3.985 -1.881 -12.935 1.00 95.88 91 LYS A C 1
ATOM 709 O O . LYS A 1 91 ? -2.767 -1.924 -12.751 1.00 95.88 91 LYS A O 1
ATOM 714 N N . ALA A 1 92 ? -4.524 -1.373 -14.040 1.00 95.75 92 ALA A N 1
ATOM 715 C CA . ALA A 1 92 ? -3.730 -0.944 -15.184 1.00 95.75 92 ALA A CA 1
ATOM 716 C C . ALA A 1 92 ? -2.986 0.374 -14.944 1.00 95.75 92 ALA A C 1
ATOM 718 O O . ALA A 1 92 ? -1.862 0.515 -15.419 1.00 95.75 92 ALA A O 1
ATOM 719 N N . LYS A 1 93 ? -3.606 1.333 -14.243 1.00 95.88 93 LYS A N 1
ATOM 720 C CA . LYS A 1 93 ? -3.049 2.676 -14.035 1.00 95.88 93 LYS A CA 1
ATOM 721 C C . LYS A 1 93 ? -3.761 3.439 -12.919 1.00 95.88 93 LYS A C 1
ATOM 723 O O . LYS A 1 93 ? -4.898 3.128 -12.569 1.00 95.88 93 LYS A O 1
ATOM 728 N N . TYR A 1 94 ? -3.112 4.487 -12.429 1.00 96.44 94 TYR A N 1
ATOM 729 C CA . TYR A 1 94 ? -3.720 5.533 -11.610 1.00 96.44 94 TYR A CA 1
ATOM 730 C C . TYR A 1 94 ? -3.427 6.892 -12.249 1.00 96.44 94 TYR A C 1
ATOM 732 O O . TYR A 1 94 ? -2.321 7.110 -12.731 1.00 96.44 94 TYR A O 1
ATOM 740 N N . ASP A 1 95 ? -4.423 7.780 -12.300 1.00 93.62 95 ASP A N 1
ATOM 741 C CA . ASP A 1 95 ? -4.295 9.128 -12.882 1.00 93.62 95 ASP A CA 1
ATOM 742 C C . ASP A 1 95 ? -3.584 9.144 -14.253 1.00 93.62 95 ASP A C 1
ATOM 744 O O . ASP A 1 95 ? -2.565 9.791 -14.483 1.00 93.62 95 ASP A O 1
ATOM 748 N N . ASN A 1 96 ? -4.086 8.304 -15.165 1.00 93.19 96 ASN A N 1
ATOM 749 C CA . ASN A 1 96 ? -3.538 8.081 -16.508 1.00 93.19 96 ASN A CA 1
ATOM 750 C C . ASN A 1 96 ? -2.093 7.562 -16.597 1.00 93.19 96 ASN A C 1
ATOM 752 O O . ASN A 1 96 ? -1.590 7.390 -17.705 1.00 93.19 96 ASN A O 1
ATOM 756 N N . THR A 1 97 ? -1.475 7.203 -15.474 1.00 91.69 97 THR A N 1
ATOM 757 C CA . THR A 1 97 ? -0.097 6.716 -15.405 1.00 91.69 97 THR A CA 1
ATOM 758 C C . THR A 1 97 ? -0.050 5.265 -14.934 1.00 91.69 97 THR A C 1
ATOM 760 O O . THR A 1 97 ? -0.593 4.913 -13.887 1.00 91.69 97 THR A O 1
ATOM 763 N N . ASP A 1 98 ? 0.615 4.404 -15.705 1.00 92.12 98 ASP A N 1
ATOM 764 C CA . ASP A 1 98 ? 1.004 3.079 -15.223 1.00 92.12 98 ASP A CA 1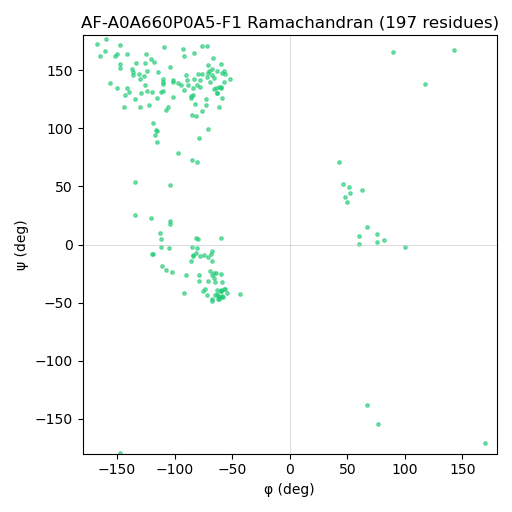
ATOM 765 C C . ASP A 1 98 ? 2.334 3.191 -14.472 1.00 92.12 98 ASP A C 1
ATOM 767 O O . ASP A 1 98 ? 3.380 3.462 -15.066 1.00 92.12 98 ASP A O 1
ATOM 771 N N . TYR A 1 99 ? 2.298 2.988 -13.157 1.00 88.81 99 TYR A N 1
ATOM 772 C CA . TYR A 1 99 ? 3.475 3.094 -12.300 1.00 88.81 99 TYR A CA 1
ATOM 773 C C . TYR A 1 99 ? 4.315 1.810 -12.262 1.00 88.81 99 TYR A C 1
ATOM 775 O O . TYR A 1 99 ? 5.431 1.831 -11.748 1.00 88.81 99 TYR A O 1
ATOM 783 N N . ARG A 1 100 ? 3.839 0.688 -12.819 1.00 87.06 100 ARG A N 1
ATOM 784 C CA . ARG A 1 100 ? 4.573 -0.595 -12.816 1.00 87.06 100 ARG A CA 1
ATOM 785 C C . ARG A 1 100 ? 5.900 -0.549 -13.588 1.00 87.06 100 ARG A C 1
ATOM 787 O O . ARG A 1 100 ? 6.871 -1.110 -13.084 1.00 87.06 100 ARG A O 1
ATOM 794 N N . PRO A 1 101 ? 5.987 0.071 -14.784 1.00 78.56 101 PRO A N 1
ATOM 795 C CA . PRO A 1 101 ? 7.259 0.246 -15.485 1.00 78.56 101 PRO A CA 1
ATOM 796 C C . PRO A 1 101 ? 8.033 1.492 -15.026 1.00 78.56 101 PRO A C 1
ATOM 798 O O . PRO A 1 101 ? 9.118 1.755 -15.553 1.00 78.56 101 PRO A O 1
ATOM 801 N N . TYR A 1 102 ? 7.475 2.289 -14.105 1.00 68.06 102 TYR A N 1
ATOM 802 C CA . TYR A 1 102 ? 7.991 3.616 -13.802 1.00 68.06 102 TYR A CA 1
ATOM 803 C C . TYR A 1 102 ? 9.412 3.552 -13.238 1.00 68.06 102 TYR A C 1
ATOM 805 O O . TYR A 1 102 ? 9.722 2.813 -12.306 1.00 68.06 102 TYR A O 1
ATOM 813 N N . ARG A 1 103 ? 10.290 4.374 -13.813 1.00 64.81 103 ARG A N 1
ATOM 814 C CA . ARG A 1 103 ? 11.674 4.544 -13.378 1.00 64.81 103 ARG A CA 1
ATOM 815 C C . ARG A 1 103 ? 11.860 5.963 -12.883 1.00 64.81 103 ARG A C 1
ATOM 817 O O . ARG A 1 103 ? 12.084 6.857 -13.696 1.00 64.81 103 ARG A O 1
ATOM 824 N N . PRO A 1 104 ? 11.792 6.193 -11.570 1.00 57.91 104 PRO A N 1
ATOM 825 C CA . PRO A 1 104 ? 12.164 7.493 -11.066 1.00 57.91 104 PRO A CA 1
ATOM 826 C C . PRO A 1 104 ? 13.644 7.761 -11.342 1.00 57.91 104 PRO A C 1
ATOM 828 O O . PRO A 1 104 ? 14.488 6.912 -11.087 1.00 57.91 104 PRO A O 1
ATOM 831 N N . SER A 1 105 ? 13.997 8.948 -11.823 1.00 57.44 105 SER A N 1
ATOM 832 C CA . SER A 1 105 ? 15.404 9.324 -12.029 1.00 57.44 105 SER A CA 1
ATOM 833 C C . SER A 1 105 ? 16.199 9.467 -10.719 1.00 57.44 105 SER A C 1
ATOM 835 O O . SER A 1 105 ? 17.407 9.678 -10.754 1.00 57.44 105 SER A O 1
ATOM 837 N N . ILE A 1 106 ? 15.538 9.355 -9.561 1.00 53.28 106 ILE A N 1
ATOM 838 C CA . ILE A 1 106 ? 16.085 9.673 -8.241 1.00 53.28 106 ILE A CA 1
ATOM 839 C C . ILE A 1 106 ? 15.825 8.513 -7.275 1.00 53.28 106 ILE A C 1
ATOM 841 O O . ILE A 1 106 ? 14.736 7.940 -7.240 1.00 53.28 106 ILE A O 1
ATOM 845 N N . SER A 1 107 ? 16.801 8.249 -6.409 1.00 58.00 107 SER A N 1
ATOM 846 C CA . SER A 1 107 ? 16.763 7.319 -5.271 1.00 58.00 107 SER A CA 1
ATOM 847 C C . SER A 1 107 ? 15.697 7.612 -4.195 1.00 58.00 107 SER A C 1
ATOM 849 O O . SER A 1 107 ? 15.668 6.920 -3.185 1.00 58.00 107 SER A O 1
ATOM 851 N N . ASN A 1 108 ? 14.806 8.591 -4.399 1.00 65.12 108 ASN A N 1
ATOM 852 C CA . ASN A 1 108 ? 13.877 9.125 -3.391 1.00 65.12 108 ASN A CA 1
ATOM 853 C C . ASN A 1 108 ? 12.440 9.295 -3.912 1.00 65.12 108 ASN A C 1
ATOM 855 O O . ASN A 1 108 ? 11.695 10.152 -3.434 1.00 65.12 108 ASN A O 1
ATOM 8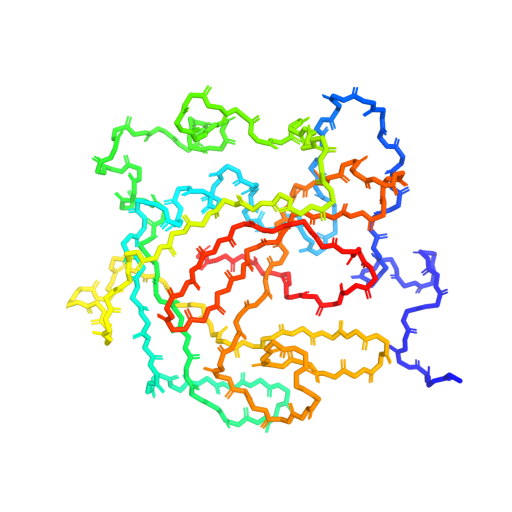59 N N . TRP A 1 109 ? 12.039 8.531 -4.926 1.00 80.56 109 TRP A N 1
ATOM 860 C CA . TRP A 1 109 ? 10.672 8.641 -5.419 1.00 80.56 109 TRP A CA 1
ATOM 861 C C . TRP A 1 109 ? 9.658 8.187 -4.388 1.00 80.56 109 TRP A C 1
ATOM 863 O O . TRP A 1 109 ? 9.779 7.117 -3.786 1.00 80.56 109 TRP A O 1
ATOM 873 N N . SER A 1 110 ? 8.632 9.012 -4.240 1.00 88.00 110 SER A N 1
ATOM 874 C CA . SER A 1 110 ? 7.456 8.677 -3.471 1.00 88.00 110 SER A CA 1
ATOM 875 C C . SER A 1 110 ? 6.227 9.331 -4.076 1.00 88.00 110 SER A C 1
ATOM 877 O O . SER A 1 110 ? 6.313 10.386 -4.709 1.00 88.00 110 SER A O 1
ATOM 879 N N . LEU A 1 111 ? 5.083 8.694 -3.863 1.00 91.69 111 LEU A N 1
ATOM 880 C CA . LEU A 1 111 ? 3.777 9.240 -4.191 1.00 91.69 111 LEU A CA 1
ATOM 881 C C . LEU A 1 111 ? 2.994 9.356 -2.882 1.00 91.69 111 LEU A C 1
ATOM 883 O O . LEU A 1 111 ? 2.601 8.340 -2.311 1.00 91.69 111 LEU A O 1
ATOM 887 N N . LEU A 1 112 ? 2.859 10.581 -2.367 1.00 95.38 112 LEU A N 1
ATOM 888 C CA . LEU A 1 112 ? 2.413 10.850 -0.997 1.00 95.38 112 LEU A CA 1
ATOM 889 C C . LEU A 1 112 ? 1.014 11.469 -0.957 1.00 95.38 112 LEU A C 1
ATOM 891 O O . LEU A 1 112 ? 0.721 12.395 -1.711 1.00 95.38 112 LEU A O 1
ATOM 895 N N . ASN A 1 113 ? 0.206 11.036 0.007 1.00 96.94 113 ASN A N 1
ATOM 896 C CA . ASN A 1 113 ? -1.020 11.696 0.432 1.00 96.94 113 ASN A CA 1
ATOM 897 C C . ASN A 1 113 ? -0.911 12.092 1.917 1.00 96.94 113 ASN A C 1
ATOM 899 O O . ASN A 1 113 ? -0.529 11.287 2.770 1.00 96.94 113 ASN A O 1
ATOM 903 N N . LYS A 1 114 ? -1.246 13.351 2.215 1.00 97.25 114 LYS A N 1
ATOM 904 C CA . LYS A 1 114 ? -1.322 13.914 3.577 1.00 97.25 114 LYS A CA 1
ATOM 905 C C . LYS A 1 114 ? -2.756 14.256 4.003 1.00 97.25 114 LYS A C 1
ATOM 907 O O . LYS A 1 114 ? -2.963 14.713 5.120 1.00 97.25 114 LYS A O 1
ATOM 912 N N . SER A 1 115 ? -3.736 14.063 3.121 1.00 97.69 115 SER A N 1
ATOM 913 C CA . SER A 1 115 ? -5.157 14.172 3.442 1.00 97.69 115 SER A CA 1
ATOM 914 C C . SER A 1 115 ? -5.586 12.891 4.151 1.00 97.69 115 SER A C 1
ATOM 916 O O . SER A 1 115 ? -5.889 11.883 3.513 1.00 97.69 115 SER A O 1
ATOM 918 N N . ILE A 1 116 ? -5.499 12.929 5.480 1.00 98.19 116 ILE A N 1
ATOM 919 C CA . ILE A 1 116 ? -5.807 11.816 6.375 1.00 98.19 116 ILE A CA 1
ATOM 920 C C . ILE A 1 116 ? -6.761 12.336 7.440 1.00 98.19 116 ILE A C 1
ATOM 922 O O . ILE A 1 116 ? -6.516 13.377 8.052 1.00 98.19 116 ILE A O 1
ATOM 926 N N . THR A 1 117 ? -7.852 11.614 7.651 1.00 98.25 117 THR A N 1
ATOM 927 C CA . THR A 1 117 ? -8.799 11.898 8.728 1.00 98.25 117 THR A CA 1
ATOM 928 C C . THR A 1 117 ? -8.386 11.142 9.989 1.00 98.25 117 THR A C 1
ATOM 930 O O . THR A 1 117 ? -7.924 10.007 9.909 1.00 98.25 117 THR A O 1
ATOM 933 N N . ILE A 1 118 ? -8.534 11.761 11.160 1.00 98.00 118 ILE A N 1
ATOM 934 C CA . ILE A 1 118 ? -8.241 11.114 12.445 1.00 98.00 118 ILE A CA 1
ATOM 935 C C . ILE A 1 118 ? -9.484 10.384 12.960 1.00 98.00 118 ILE A C 1
ATOM 937 O O . ILE A 1 118 ? -10.589 10.925 12.917 1.00 98.00 118 ILE A O 1
ATOM 941 N N . GLY A 1 119 ? -9.277 9.176 13.482 1.00 97.75 119 GLY A N 1
ATOM 942 C CA . GLY A 1 119 ? -10.312 8.284 13.992 1.00 97.75 119 GLY A CA 1
ATO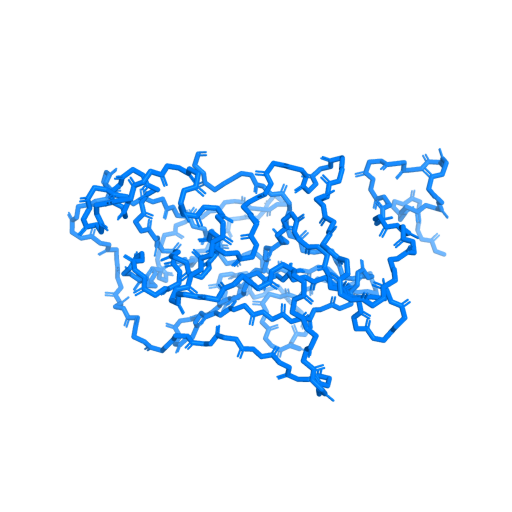M 943 C C . GLY A 1 119 ? -10.874 7.352 12.921 1.00 97.75 119 GLY A C 1
ATOM 944 O O . GLY A 1 119 ? -10.662 7.550 11.727 1.00 97.75 119 GLY A O 1
ATOM 945 N N . ALA A 1 120 ? -11.599 6.321 13.355 1.00 97.69 120 ALA A N 1
ATOM 946 C CA . ALA A 1 120 ? -12.235 5.357 12.463 1.00 97.69 120 ALA A CA 1
ATOM 947 C C . ALA A 1 120 ? -13.198 6.029 11.455 1.00 97.69 120 ALA A C 1
ATOM 949 O O . ALA A 1 120 ? -13.825 7.044 11.776 1.00 97.69 120 ALA A O 1
ATOM 950 N N . PRO A 1 121 ? -13.363 5.463 10.244 1.00 97.56 121 PRO A N 1
ATOM 951 C CA . PRO A 1 121 ? -14.395 5.909 9.314 1.00 97.56 121 PRO A CA 1
ATOM 952 C C . PRO A 1 121 ? -15.792 5.680 9.906 1.00 97.56 121 PRO A C 1
ATOM 954 O O . PRO A 1 121 ? -16.023 4.715 10.631 1.00 97.56 121 PRO A O 1
ATOM 957 N N . SER A 1 122 ? -16.751 6.539 9.551 1.00 95.50 122 SER A N 1
ATOM 958 C CA . SER A 1 122 ? -18.135 6.438 10.041 1.00 95.50 122 SER A CA 1
ATOM 959 C C . SER A 1 122 ? -18.858 5.176 9.560 1.00 95.50 122 SER A C 1
ATOM 961 O O . SER A 1 122 ? -19.689 4.633 10.280 1.00 95.50 122 SER A O 1
ATOM 963 N N . ASN A 1 123 ? -18.530 4.692 8.360 1.00 95.62 123 ASN A N 1
ATOM 964 C CA . ASN A 1 123 ? -19.021 3.429 7.819 1.00 95.62 123 ASN A CA 1
ATOM 965 C C . ASN A 1 123 ? -17.851 2.456 7.645 1.00 95.62 123 ASN A C 1
ATOM 967 O O . ASN A 1 123 ? -17.239 2.401 6.580 1.00 95.62 123 ASN A O 1
ATOM 971 N N . VAL A 1 124 ? -17.543 1.693 8.693 1.00 96.25 124 VAL A N 1
ATOM 972 C CA . VAL A 1 124 ? -16.437 0.722 8.694 1.00 96.25 124 VAL A CA 1
ATOM 973 C C . VAL A 1 124 ? -16.626 -0.421 7.693 1.00 96.25 124 VAL A C 1
ATOM 975 O O . VAL A 1 124 ? -15.631 -0.965 7.223 1.00 96.25 124 VAL A O 1
ATOM 978 N N . ASP A 1 125 ? -17.858 -0.753 7.295 1.00 97.50 125 ASP A N 1
ATOM 979 C CA . ASP A 1 125 ? -18.129 -1.858 6.363 1.00 97.50 125 ASP A CA 1
ATOM 980 C C . ASP A 1 125 ? -17.594 -1.575 4.956 1.00 97.50 125 ASP A C 1
ATOM 982 O O . ASP A 1 125 ? -17.216 -2.496 4.224 1.00 97.50 125 ASP A O 1
ATOM 986 N N . ASN A 1 126 ? -17.485 -0.293 4.604 1.00 98.44 126 ASN A N 1
ATOM 987 C CA . ASN A 1 126 ? -16.901 0.167 3.348 1.00 98.44 126 ASN A CA 1
ATOM 988 C C . ASN A 1 126 ? -15.366 0.193 3.365 1.00 98.44 126 ASN A C 1
ATOM 990 O O . ASN A 1 126 ? -14.764 0.516 2.341 1.00 98.44 126 ASN A O 1
ATOM 994 N N . TYR A 1 127 ? -14.727 -0.124 4.493 1.00 98.62 127 TYR A N 1
ATOM 995 C CA . TYR A 1 127 ? -13.289 0.026 4.701 1.00 98.62 127 TYR A CA 1
ATOM 996 C C . TYR A 1 127 ? -12.641 -1.289 5.153 1.00 98.62 127 TYR A C 1
ATOM 998 O O . TYR A 1 127 ? -13.281 -2.175 5.714 1.00 98.62 127 TYR A O 1
ATOM 1006 N N . PHE A 1 128 ? -11.343 -1.420 4.905 1.00 98.31 128 PHE A N 1
ATOM 1007 C CA . PHE A 1 128 ? -10.482 -2.421 5.530 1.00 98.31 128 PHE A CA 1
ATOM 1008 C C . PHE A 1 128 ? -9.388 -1.715 6.331 1.00 98.31 128 PHE A C 1
ATOM 1010 O O . PHE A 1 128 ? -9.075 -0.548 6.084 1.00 98.31 128 PHE A O 1
ATOM 1017 N N . PHE A 1 129 ? -8.822 -2.415 7.312 1.00 97.94 129 PHE A N 1
ATOM 1018 C CA . PHE A 1 129 ? -7.816 -1.864 8.214 1.00 97.94 129 PHE A CA 1
ATOM 1019 C C . PHE A 1 129 ? -6.454 -2.508 7.988 1.00 97.94 129 PHE A C 1
ATOM 1021 O O . PHE A 1 129 ? -6.332 -3.733 8.010 1.00 97.94 129 PHE A O 1
ATOM 1028 N N . LEU A 1 130 ? -5.422 -1.678 7.862 1.00 97.50 130 LEU A N 1
ATOM 1029 C CA . LEU A 1 130 ? -4.028 -2.098 7.882 1.00 97.50 130 LEU A CA 1
ATOM 1030 C C . LEU A 1 130 ? -3.380 -1.667 9.200 1.00 97.50 130 LEU A C 1
ATOM 1032 O O . LEU A 1 130 ? -3.253 -0.465 9.451 1.00 97.50 130 LEU A O 1
ATOM 1036 N N . PRO A 1 131 ? -2.941 -2.615 10.044 1.00 96.19 131 PRO A N 1
ATOM 1037 C CA . PRO A 1 131 ? -2.260 -2.256 11.278 1.00 96.19 131 PRO A CA 1
ATOM 1038 C C . PRO A 1 131 ? -0.891 -1.601 11.036 1.00 96.19 131 PRO A C 1
ATOM 1040 O O . PRO A 1 131 ? -0.186 -1.886 10.073 1.00 96.19 131 PRO A O 1
ATOM 1043 N N . ALA A 1 132 ? -0.446 -0.733 11.936 1.00 94.88 132 ALA A N 1
ATOM 1044 C CA . ALA A 1 132 ? 0.883 -0.131 11.848 1.00 94.88 132 ALA A CA 1
ATOM 1045 C C . ALA A 1 132 ? 1.974 -1.091 12.383 1.00 94.88 132 ALA A C 1
ATOM 1047 O O . ALA A 1 132 ? 2.529 -0.901 13.469 1.00 94.88 132 ALA A O 1
ATOM 1048 N N . ILE A 1 133 ? 2.238 -2.161 11.618 1.00 90.56 133 ILE A N 1
ATOM 1049 C CA . ILE A 1 133 ? 3.123 -3.287 11.986 1.00 90.56 133 ILE A CA 1
ATOM 1050 C C . ILE A 1 133 ? 4.615 -2.966 11.818 1.00 90.56 133 ILE A C 1
ATOM 1052 O O . ILE A 1 133 ? 5.438 -3.571 12.486 1.00 90.56 133 ILE A O 1
ATOM 1056 N N . GLY A 1 134 ? 5.001 -2.047 10.939 1.00 90.56 134 GLY A N 1
ATOM 1057 C CA . GLY A 1 134 ? 6.408 -1.775 10.644 1.00 90.56 134 GLY A CA 1
ATOM 1058 C C . GLY A 1 134 ? 7.076 -2.819 9.742 1.00 90.56 134 GLY A C 1
ATOM 1059 O O . GLY A 1 134 ? 6.425 -3.475 8.930 1.00 90.56 134 GLY A O 1
ATOM 1060 N N . TYR A 1 135 ? 8.400 -2.944 9.848 1.00 88.75 135 TYR A N 1
ATOM 1061 C CA . TYR A 1 135 ? 9.225 -3.818 9.011 1.00 88.75 135 TYR A CA 1
ATOM 1062 C C . TYR A 1 135 ? 10.468 -4.339 9.741 1.00 88.75 135 TYR A C 1
ATOM 1064 O O . TYR A 1 135 ? 10.928 -3.783 10.737 1.00 88.75 135 TYR A O 1
ATOM 1072 N N . PHE A 1 136 ? 11.082 -5.386 9.193 1.00 87.25 136 PHE A N 1
ATOM 1073 C CA . PHE A 1 136 ? 12.373 -5.898 9.653 1.00 87.25 136 PHE A CA 1
ATOM 1074 C C . PHE A 1 136 ? 13.512 -5.447 8.739 1.00 87.25 136 PHE A C 1
ATOM 1076 O O . PHE A 1 136 ? 13.387 -5.467 7.518 1.00 87.25 136 PHE A O 1
ATOM 1083 N N . PHE A 1 137 ? 14.663 -5.083 9.297 1.00 85.75 137 PHE A N 1
ATOM 1084 C CA . PHE A 1 137 ? 15.863 -4.799 8.516 1.00 85.75 137 PHE A CA 1
ATOM 1085 C C . PHE A 1 137 ? 17.130 -5.123 9.305 1.00 85.75 137 PHE A C 1
ATOM 1087 O O . PHE A 1 137 ? 17.239 -4.785 10.481 1.00 85.75 137 PHE A O 1
ATOM 1094 N N . LYS A 1 138 ? 18.094 -5.804 8.667 1.00 84.19 138 LYS A N 1
ATOM 1095 C CA . LYS A 1 138 ? 19.364 -6.235 9.293 1.00 84.19 138 LYS A CA 1
ATOM 1096 C C . LYS A 1 138 ? 19.172 -6.919 10.661 1.00 84.19 138 LYS A C 1
ATOM 1098 O O . LYS A 1 138 ? 19.924 -6.675 11.601 1.00 84.19 138 LYS A O 1
ATOM 1103 N N . GLY A 1 139 ? 18.141 -7.758 10.770 1.00 80.50 139 GLY A N 1
ATOM 1104 C CA . GLY A 1 139 ? 17.833 -8.505 11.993 1.00 80.50 139 GLY A CA 1
ATOM 1105 C C . GLY A 1 139 ? 17.190 -7.703 13.123 1.00 80.50 139 GLY A C 1
ATOM 1106 O O . GLY A 1 139 ? 17.051 -8.220 14.227 1.00 80.50 139 GLY A O 1
ATOM 1107 N N . LYS A 1 140 ? 16.795 -6.455 12.863 1.00 83.88 140 LYS A N 1
ATOM 1108 C CA . LYS A 1 140 ? 16.092 -5.588 13.810 1.00 83.88 140 LYS A CA 1
ATOM 1109 C C . LYS A 1 140 ? 14.686 -5.289 13.308 1.00 83.88 140 LYS A C 1
ATOM 1111 O O . LYS A 1 140 ? 14.461 -5.221 12.102 1.00 83.88 140 LYS A O 1
ATOM 1116 N N . PHE A 1 141 ? 13.763 -5.106 14.240 1.00 84.62 141 PHE A N 1
ATOM 1117 C CA . PHE A 1 141 ? 12.400 -4.672 13.966 1.00 84.62 141 PHE A CA 1
ATOM 1118 C C . PHE A 1 141 ? 12.286 -3.147 14.104 1.00 84.62 141 PHE A C 1
ATOM 1120 O O . PHE A 1 141 ? 12.858 -2.568 15.031 1.00 84.62 141 PHE A O 1
ATOM 1127 N N . TYR A 1 142 ? 11.576 -2.520 13.167 1.00 84.88 142 TYR A N 1
ATOM 1128 C CA . TYR A 1 142 ? 11.362 -1.079 13.065 1.00 84.88 142 TYR A CA 1
ATOM 1129 C C . TYR A 1 142 ? 9.871 -0.800 12.885 1.00 84.88 142 TYR A C 1
ATOM 1131 O O . TYR A 1 142 ? 9.288 -1.181 11.875 1.00 84.88 142 TYR A O 1
ATOM 1139 N N . SER A 1 143 ? 9.267 -0.087 13.827 1.00 73.12 143 SER A N 1
ATOM 1140 C CA . SER A 1 143 ? 7.847 0.297 13.802 1.00 73.12 143 SER A CA 1
ATOM 1141 C C . SER A 1 143 ? 7.649 1.819 13.820 1.00 73.12 143 SER A C 1
ATOM 1143 O O . SER A 1 143 ? 6.593 2.318 14.194 1.00 73.12 143 SER A O 1
ATOM 1145 N N . GLY A 1 144 ? 8.678 2.557 13.396 1.00 68.88 144 GLY A N 1
ATOM 1146 C CA . GLY A 1 144 ? 8.740 4.012 13.278 1.00 68.88 144 GLY A CA 1
ATOM 1147 C C . GLY A 1 144 ? 9.858 4.416 12.312 1.00 68.88 144 GLY A C 1
ATOM 1148 O O . GLY A 1 144 ? 10.605 3.567 11.821 1.00 68.88 144 GLY A O 1
ATOM 1149 N N . SER A 1 145 ? 10.010 5.713 12.030 1.00 55.94 145 SER A N 1
ATOM 1150 C CA . SER A 1 145 ? 11.076 6.185 11.135 1.00 55.94 145 SER A CA 1
ATOM 1151 C C . SER A 1 145 ? 12.436 6.039 11.825 1.00 55.94 145 SER A C 1
ATOM 1153 O O . SER A 1 145 ? 12.797 6.862 12.657 1.00 55.94 145 SER A O 1
ATOM 1155 N N . PHE A 1 146 ? 13.178 4.978 11.498 1.00 54.72 146 PHE A N 1
ATOM 1156 C CA . PHE A 1 146 ? 14.542 4.684 11.973 1.00 54.72 146 PHE A CA 1
ATOM 1157 C C . PHE A 1 146 ? 14.741 4.521 13.493 1.00 54.72 146 PHE A C 1
ATOM 1159 O O . PHE A 1 146 ? 15.860 4.231 13.917 1.00 54.72 146 PHE A O 1
ATOM 1166 N N . ILE A 1 147 ? 13.692 4.632 14.315 1.00 50.44 147 ILE A N 1
ATOM 1167 C CA . ILE A 1 147 ? 13.777 4.356 15.753 1.00 50.44 147 ILE A CA 1
ATOM 1168 C C . ILE A 1 147 ? 13.808 2.839 15.951 1.00 50.44 147 ILE A C 1
ATOM 1170 O O . ILE A 1 147 ? 12.859 2.129 15.620 1.00 50.44 147 ILE A O 1
ATOM 1174 N N . GLN A 1 148 ? 14.927 2.336 16.471 1.00 51.72 148 GLN A N 1
ATOM 1175 C CA . GLN A 1 148 ? 15.043 0.949 16.907 1.00 51.72 148 GLN A CA 1
ATOM 1176 C C . GLN A 1 148 ? 14.245 0.772 18.205 1.00 51.72 148 GLN A C 1
ATOM 1178 O O . GLN A 1 148 ? 14.516 1.460 19.184 1.00 51.72 148 GLN A O 1
ATOM 1183 N N . GLY A 1 149 ? 13.312 -0.178 18.240 1.00 54.44 149 GLY A N 1
ATOM 1184 C CA . GLY A 1 149 ? 12.545 -0.485 19.447 1.00 54.44 149 GLY A CA 1
ATOM 1185 C C . GLY A 1 149 ? 11.093 -0.836 19.152 1.00 54.44 149 GLY A C 1
ATOM 1186 O O . GLY A 1 149 ? 10.610 -0.658 18.038 1.00 54.44 149 GLY A O 1
ATOM 1187 N N . ASN A 1 150 ? 10.406 -1.367 20.161 1.00 55.59 150 ASN A N 1
ATOM 1188 C CA . ASN A 1 150 ? 9.041 -1.872 20.045 1.00 55.59 150 ASN A CA 1
ATOM 1189 C C . ASN A 1 150 ? 8.024 -0.729 20.222 1.00 55.59 150 ASN A C 1
ATOM 1191 O O . ASN A 1 150 ? 7.390 -0.607 21.266 1.00 55.59 150 ASN A O 1
ATOM 1195 N N . GLN A 1 151 ? 7.914 0.145 19.221 1.00 63.75 151 GLN A N 1
ATOM 1196 C CA . GLN A 1 151 ? 6.880 1.186 19.147 1.00 63.75 151 GLN A CA 1
ATOM 1197 C C . GLN A 1 151 ? 5.803 0.773 18.139 1.00 63.75 151 GLN A C 1
ATOM 1199 O O . GLN A 1 151 ? 5.559 1.477 17.157 1.00 63.75 151 GLN A O 1
ATOM 1204 N N . ASN A 1 152 ? 5.270 -0.443 18.285 1.00 66.75 152 ASN A N 1
ATOM 1205 C CA . ASN A 1 152 ? 4.204 -0.936 17.417 1.00 66.75 152 ASN A CA 1
ATOM 1206 C C . ASN A 1 152 ? 3.068 0.082 17.370 1.00 66.75 152 ASN A C 1
ATOM 1208 O O . ASN A 1 152 ? 2.747 0.685 18.395 1.00 66.75 152 ASN A O 1
ATOM 1212 N N . GLY A 1 153 ? 2.449 0.243 16.202 1.00 80.38 153 GLY A N 1
ATOM 1213 C CA . GLY A 1 153 ? 1.308 1.140 16.076 1.00 80.38 153 GLY A CA 1
ATOM 1214 C C . GLY A 1 153 ? 1.596 2.512 15.486 1.00 80.38 153 GLY A C 1
ATOM 1215 O O . GLY A 1 153 ? 0.656 3.276 15.318 1.00 80.38 153 GLY A O 1
ATOM 1216 N N . LEU A 1 154 ? 2.850 2.842 15.154 1.00 87.69 154 LEU A N 1
ATOM 1217 C CA . LEU A 1 154 ? 3.210 4.177 14.647 1.00 87.69 154 LEU A CA 1
ATOM 1218 C C . LEU A 1 154 ? 3.555 4.216 13.153 1.00 87.69 154 LEU A C 1
ATOM 1220 O O . LEU A 1 154 ? 3.487 5.280 12.538 1.00 87.69 154 LEU A O 1
ATOM 1224 N N . TYR A 1 155 ? 3.931 3.081 12.561 1.00 92.25 155 TYR A N 1
ATOM 1225 C CA . TYR A 1 155 ? 4.299 2.987 11.151 1.00 92.25 155 TYR A CA 1
ATOM 1226 C C . TYR A 1 155 ? 3.831 1.671 10.529 1.00 92.25 155 TYR A C 1
ATOM 1228 O O . TYR A 1 155 ? 4.114 0.602 11.058 1.00 92.25 155 TYR A O 1
ATOM 1236 N N . GLY A 1 156 ? 3.132 1.733 9.399 1.00 93.62 156 GLY A N 1
ATOM 1237 C CA . GLY A 1 156 ? 2.791 0.570 8.578 1.00 93.62 156 GLY A CA 1
ATOM 1238 C C . GLY A 1 156 ? 3.711 0.462 7.368 1.00 93.62 156 GLY A C 1
ATOM 1239 O O . GLY A 1 156 ? 4.045 1.480 6.765 1.00 93.62 156 GLY A O 1
ATOM 1240 N N . ASP A 1 157 ? 4.104 -0.761 7.004 1.00 93.69 157 ASP A N 1
ATOM 1241 C CA . ASP A 1 157 ? 4.937 -1.029 5.830 1.00 93.69 157 ASP A CA 1
ATOM 1242 C C . ASP A 1 157 ? 4.530 -2.351 5.165 1.00 93.69 157 ASP A C 1
ATOM 1244 O O . ASP A 1 157 ? 4.601 -3.430 5.763 1.00 93.69 157 ASP A O 1
ATOM 1248 N N . TYR A 1 158 ? 4.090 -2.254 3.913 1.00 95.12 158 TYR A N 1
ATOM 1249 C CA . TYR A 1 158 ? 3.481 -3.344 3.163 1.00 95.12 158 TYR A CA 1
ATOM 1250 C C . TYR A 1 158 ? 4.060 -3.413 1.759 1.00 95.12 158 TYR A C 1
ATOM 1252 O O . TYR A 1 158 ? 4.022 -2.439 1.005 1.00 95.12 158 TYR A O 1
ATOM 1260 N N . TRP A 1 159 ? 4.578 -4.577 1.380 1.00 94.00 159 TRP A N 1
ATOM 1261 C CA . TRP A 1 159 ? 5.059 -4.799 0.023 1.00 94.00 159 TRP A CA 1
ATOM 1262 C C . TRP A 1 159 ? 3.906 -4.787 -0.984 1.00 94.00 159 TRP A C 1
ATOM 1264 O O . TRP A 1 159 ? 2.801 -5.244 -0.699 1.00 94.00 159 TRP A O 1
ATOM 1274 N N . THR A 1 160 ? 4.185 -4.291 -2.187 1.00 93.06 160 THR A N 1
ATOM 1275 C CA . THR A 1 160 ? 3.306 -4.475 -3.350 1.00 93.06 160 THR A CA 1
ATOM 1276 C C . THR A 1 160 ? 3.721 -5.715 -4.143 1.00 93.06 160 THR A C 1
ATOM 1278 O O . THR A 1 160 ? 4.827 -6.236 -3.973 1.00 93.06 160 THR A O 1
ATOM 1281 N N . SER A 1 161 ? 2.877 -6.149 -5.079 1.00 91.50 161 SER A N 1
ATOM 1282 C CA . SER A 1 161 ? 3.260 -7.148 -6.085 1.00 91.50 161 SER A CA 1
ATOM 1283 C C . SER A 1 161 ? 4.070 -6.564 -7.253 1.00 91.50 161 SER A C 1
ATOM 1285 O O . SER A 1 161 ? 4.385 -7.286 -8.198 1.00 91.50 161 SER A O 1
ATOM 1287 N N . SER A 1 162 ? 4.431 -5.276 -7.229 1.00 88.12 162 SER A N 1
ATOM 1288 C CA . SER A 1 162 ? 5.184 -4.617 -8.302 1.00 88.12 162 SER A CA 1
ATOM 1289 C C . SER A 1 162 ? 6.664 -4.461 -7.959 1.00 88.12 162 SER A C 1
ATOM 1291 O O . SER A 1 162 ? 7.050 -3.887 -6.938 1.00 88.12 162 SER A O 1
ATOM 1293 N N . ALA A 1 163 ? 7.516 -4.940 -8.863 1.00 78.75 163 ALA A N 1
ATOM 1294 C CA . ALA A 1 163 ? 8.949 -4.690 -8.812 1.00 78.75 163 ALA A CA 1
ATOM 1295 C C . ALA A 1 163 ? 9.281 -3.224 -9.139 1.00 78.75 163 ALA A C 1
ATOM 1297 O O . ALA A 1 163 ? 8.621 -2.607 -9.966 1.00 78.75 163 ALA A O 1
ATOM 1298 N N . SER A 1 164 ? 10.366 -2.712 -8.555 1.00 74.44 164 SER A N 1
ATOM 1299 C CA . SER A 1 164 ? 11.081 -1.544 -9.072 1.00 74.44 164 SER A CA 1
ATOM 1300 C C . SER A 1 164 ? 12.432 -2.016 -9.608 1.00 74.44 164 SER A C 1
ATOM 1302 O O . SER A 1 164 ? 13.052 -2.921 -9.048 1.00 74.44 164 SER A O 1
ATOM 1304 N N . ASN A 1 165 ? 12.891 -1.433 -10.707 1.00 65.12 165 ASN A N 1
ATOM 1305 C CA . ASN A 1 165 ? 14.193 -1.734 -11.308 1.00 65.12 165 ASN A CA 1
ATOM 1306 C C . ASN A 1 165 ? 15.226 -0.625 -11.032 1.00 65.12 165 ASN A C 1
ATOM 1308 O O . ASN A 1 165 ? 16.251 -0.538 -11.710 1.00 65.12 165 ASN A O 1
ATOM 1312 N N . LEU A 1 166 ? 14.979 0.197 -10.004 1.00 67.12 166 LEU A N 1
ATOM 1313 C CA . LEU A 1 166 ? 15.958 1.136 -9.463 1.00 67.12 166 LEU A CA 1
ATOM 1314 C C . LEU A 1 166 ? 17.148 0.426 -8.812 1.00 67.12 166 LEU A C 1
ATOM 1316 O O . LEU A 1 166 ? 16.979 -0.597 -8.144 1.00 67.12 166 LEU A O 1
ATOM 1320 N N . ASP A 1 167 ? 18.335 1.024 -8.976 1.00 67.44 167 ASP A N 1
ATOM 1321 C CA . ASP A 1 167 ? 19.617 0.563 -8.412 1.00 67.44 167 ASP A CA 1
ATOM 1322 C C . ASP A 1 167 ? 19.900 -0.923 -8.709 1.00 67.44 167 ASP A C 1
ATOM 1324 O O . ASP A 1 167 ? 20.166 -1.728 -7.817 1.00 67.44 167 ASP A O 1
ATOM 1328 N N . GLY A 1 168 ? 19.770 -1.319 -9.981 1.00 68.12 168 GLY A N 1
ATOM 1329 C CA . GLY A 1 168 ? 20.107 -2.674 -10.428 1.00 68.12 168 GLY A CA 1
ATOM 1330 C C . GLY A 1 168 ? 19.247 -3.770 -9.788 1.00 68.12 168 GLY A C 1
ATOM 1331 O O . GLY A 1 168 ? 19.785 -4.761 -9.310 1.00 68.12 168 GLY A O 1
ATOM 1332 N N . ASN A 1 169 ? 17.919 -3.588 -9.760 1.00 72.75 169 ASN A N 1
ATOM 1333 C CA . ASN A 1 169 ? 16.930 -4.551 -9.235 1.00 72.75 169 ASN A CA 1
ATOM 1334 C C . ASN A 1 169 ? 16.973 -4.795 -7.715 1.00 72.75 169 ASN A C 1
ATOM 1336 O O . ASN A 1 169 ? 16.337 -5.722 -7.211 1.00 72.75 169 ASN A O 1
ATOM 1340 N N . LYS A 1 170 ? 17.646 -3.931 -6.949 1.00 78.75 170 LYS A N 1
ATOM 1341 C CA . LYS A 1 170 ? 17.722 -4.052 -5.482 1.00 78.75 170 LYS A CA 1
ATOM 1342 C C . LYS A 1 170 ? 16.475 -3.569 -4.746 1.00 78.75 170 LYS A C 1
ATOM 1344 O O . LYS A 1 170 ? 16.368 -3.803 -3.542 1.00 78.75 170 LYS A O 1
ATOM 1349 N N . ASN A 1 171 ? 15.536 -2.914 -5.431 1.00 82.81 171 ASN A N 1
ATOM 1350 C CA . ASN A 1 171 ? 14.391 -2.254 -4.805 1.00 82.81 171 ASN A CA 1
ATOM 1351 C C . ASN A 1 171 ? 13.034 -2.795 -5.271 1.00 82.81 171 ASN A C 1
ATOM 1353 O O . ASN A 1 171 ? 12.922 -3.401 -6.334 1.00 82.81 171 ASN A O 1
ATOM 1357 N N . ALA A 1 172 ? 11.993 -2.571 -4.479 1.00 85.81 172 ALA A N 1
ATOM 1358 C CA . ALA A 1 172 ? 10.599 -2.838 -4.822 1.00 85.81 172 ALA A CA 1
ATOM 1359 C C . ALA A 1 172 ? 9.691 -1.734 -4.266 1.00 85.81 172 ALA A C 1
ATOM 1361 O O . ALA A 1 172 ? 10.112 -0.959 -3.403 1.00 85.81 172 ALA A O 1
ATOM 1362 N N . TYR A 1 173 ? 8.457 -1.662 -4.766 1.00 89.62 173 TYR A N 1
ATOM 1363 C CA . TYR A 1 173 ? 7.474 -0.717 -4.248 1.00 89.62 173 TYR A CA 1
ATOM 1364 C C . TYR A 1 173 ? 6.831 -1.244 -2.972 1.00 89.62 173 TYR A C 1
ATOM 1366 O O . TYR A 1 173 ? 6.427 -2.411 -2.907 1.00 89.62 173 TYR A O 1
ATOM 1374 N N . ASN A 1 174 ? 6.676 -0.365 -1.990 1.00 93.00 174 ASN A N 1
ATOM 1375 C CA . ASN A 1 174 ? 5.914 -0.616 -0.775 1.00 93.00 174 ASN A CA 1
ATOM 1376 C C . ASN A 1 174 ? 4.948 0.538 -0.495 1.00 93.00 174 ASN A C 1
ATOM 1378 O O . ASN A 1 174 ? 5.258 1.697 -0.768 1.00 93.00 174 ASN A O 1
ATOM 1382 N N . LEU A 1 175 ? 3.797 0.210 0.080 1.00 96.12 175 LEU A N 1
ATOM 1383 C CA . LEU A 1 175 ? 2.928 1.170 0.739 1.00 96.12 175 LEU A CA 1
ATOM 1384 C C . LEU A 1 175 ? 3.437 1.355 2.166 1.00 96.12 175 LEU A C 1
ATOM 1386 O O . LEU A 1 175 ? 3.640 0.377 2.885 1.00 96.12 175 LEU A O 1
ATOM 1390 N N . ALA A 1 176 ? 3.637 2.602 2.575 1.00 94.94 176 ALA A N 1
ATOM 1391 C CA . ALA A 1 176 ? 3.964 2.911 3.952 1.00 94.94 176 ALA A CA 1
ATOM 1392 C C . ALA A 1 176 ? 3.188 4.111 4.469 1.00 94.94 176 ALA A C 1
ATOM 1394 O O . ALA A 1 176 ? 2.862 5.033 3.718 1.00 94.94 176 ALA A O 1
ATOM 1395 N N . PHE A 1 177 ? 2.899 4.098 5.764 1.00 95.81 177 PHE A N 1
ATOM 1396 C CA . PHE A 1 177 ? 2.119 5.149 6.398 1.00 95.81 177 PHE A CA 1
ATOM 1397 C C . PHE A 1 177 ? 2.450 5.338 7.868 1.00 95.81 177 PHE A C 1
ATOM 1399 O O . PHE A 1 177 ? 2.994 4.461 8.528 1.00 95.81 177 PHE A O 1
ATOM 1406 N N . ARG A 1 178 ? 2.045 6.498 8.367 1.00 94.19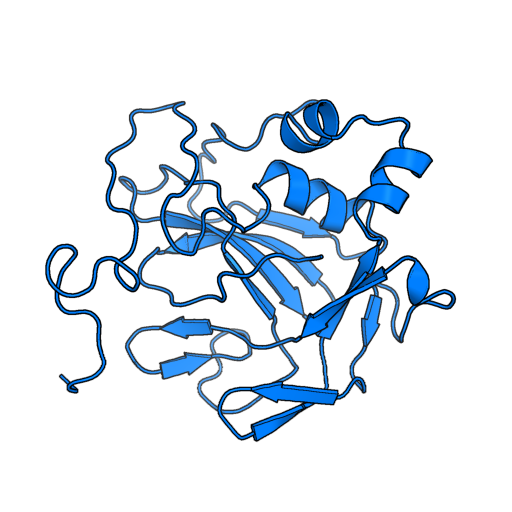 178 ARG A N 1
ATOM 1407 C CA . ARG A 1 178 ? 1.903 6.881 9.771 1.00 94.19 178 ARG A CA 1
ATOM 1408 C C . ARG A 1 178 ? 0.732 7.862 9.865 1.00 94.19 178 ARG A C 1
ATOM 1410 O O . ARG A 1 178 ? 0.155 8.215 8.840 1.00 94.19 178 ARG A O 1
ATOM 1417 N N . GLU A 1 179 ? 0.442 8.355 11.060 1.00 93.81 179 GLU A N 1
ATOM 1418 C CA . GLU A 1 179 ? -0.696 9.244 11.339 1.00 93.81 179 GLU A CA 1
ATOM 1419 C C . GLU A 1 179 ? -0.926 10.369 10.320 1.00 93.81 179 GLU A C 1
ATOM 1421 O O . GLU A 1 179 ? -2.054 10.612 9.912 1.00 93.81 179 GLU A O 1
ATOM 1426 N N . ASN A 1 180 ? 0.138 11.035 9.868 1.00 93.75 180 ASN A N 1
ATOM 1427 C CA . ASN A 1 180 ? 0.036 12.236 9.039 1.00 93.75 180 ASN A CA 1
ATOM 1428 C C . ASN A 1 180 ? 0.506 12.071 7.587 1.00 93.75 180 ASN A C 1
ATOM 1430 O O . ASN A 1 180 ? 0.580 13.055 6.847 1.00 93.75 180 ASN A O 1
ATOM 1434 N N . VAL A 1 181 ? 0.876 10.858 7.170 1.00 95.44 181 VAL A N 1
ATOM 1435 C CA . VAL A 1 181 ? 1.253 10.593 5.778 1.00 95.44 181 VAL A CA 1
ATOM 1436 C C . VAL A 1 181 ? 1.061 9.127 5.429 1.00 95.44 181 VAL A C 1
ATOM 1438 O O . VAL A 1 181 ? 1.454 8.240 6.181 1.00 95.44 181 VAL A O 1
ATOM 1441 N N . VAL A 1 182 ? 0.540 8.883 4.235 1.00 97.75 182 VAL A N 1
ATOM 1442 C CA . VAL A 1 182 ? 0.569 7.586 3.564 1.00 97.75 182 VAL A CA 1
ATOM 1443 C C . VAL A 1 182 ? 1.154 7.778 2.172 1.00 97.75 182 VAL A C 1
ATOM 1445 O O . VAL A 1 182 ? 0.943 8.810 1.536 1.00 97.75 182 VAL A O 1
ATOM 1448 N N . GLY A 1 183 ? 1.908 6.805 1.680 1.00 96.00 183 GLY A N 1
ATOM 1449 C CA . GLY A 1 183 ? 2.427 6.878 0.329 1.00 96.00 183 GLY A CA 1
ATOM 1450 C C . GLY A 1 183 ? 3.008 5.583 -0.197 1.00 96.00 183 GLY A C 1
ATOM 1451 O O . GLY A 1 183 ? 3.172 4.600 0.526 1.00 96.00 183 GLY A O 1
ATOM 1452 N N . ILE A 1 184 ? 3.341 5.621 -1.481 1.00 94.00 184 ILE A N 1
ATOM 1453 C CA . ILE A 1 184 ? 4.160 4.607 -2.136 1.00 94.00 184 ILE A CA 1
ATOM 1454 C C . ILE A 1 184 ? 5.609 5.056 -2.044 1.00 94.00 184 ILE A C 1
ATOM 1456 O O . ILE A 1 184 ? 5.922 6.202 -2.362 1.00 94.00 184 ILE A O 1
ATOM 1460 N N . PHE A 1 185 ? 6.483 4.142 -1.649 1.00 90.44 185 PHE A N 1
ATOM 1461 C CA . PHE A 1 185 ? 7.922 4.345 -1.590 1.00 90.44 185 PHE A CA 1
ATOM 1462 C C . PHE A 1 185 ? 8.636 3.268 -2.399 1.00 90.44 185 PHE A C 1
ATOM 1464 O O . PHE A 1 185 ? 8.068 2.226 -2.736 1.00 90.44 185 PHE A O 1
ATOM 1471 N N . VAL A 1 186 ? 9.906 3.525 -2.694 1.00 86.94 186 VAL A N 1
ATOM 1472 C CA . VAL A 1 186 ? 10.826 2.533 -3.242 1.00 86.94 186 VAL A CA 1
ATOM 1473 C C . VAL A 1 186 ? 11.783 2.126 -2.131 1.00 86.94 186 VAL A C 1
ATOM 1475 O O . VAL A 1 186 ? 12.523 2.956 -1.609 1.00 86.94 186 VAL A O 1
ATOM 1478 N N . SER A 1 187 ? 11.757 0.849 -1.761 1.00 85.88 187 SER A N 1
ATOM 1479 C CA . SER A 1 187 ? 12.562 0.311 -0.664 1.00 85.88 187 SER A CA 1
ATOM 1480 C C . SER A 1 187 ? 13.431 -0.853 -1.115 1.00 85.88 187 SER A C 1
ATOM 1482 O O . SER A 1 187 ? 13.033 -1.652 -1.964 1.00 85.88 187 SER A O 1
ATOM 1484 N N . ILE A 1 188 ? 14.586 -1.008 -0.469 1.00 85.38 188 ILE A N 1
ATOM 1485 C CA . ILE A 1 188 ? 15.479 -2.152 -0.667 1.00 85.38 188 ILE A CA 1
ATOM 1486 C C . ILE A 1 188 ? 14.774 -3.474 -0.333 1.00 85.38 188 ILE A C 1
ATOM 1488 O O . ILE A 1 188 ? 14.152 -3.617 0.719 1.00 85.38 188 ILE A O 1
ATOM 1492 N N . ARG A 1 189 ? 14.927 -4.481 -1.196 1.00 83.00 189 ARG A N 1
ATOM 1493 C CA . ARG A 1 189 ? 14.305 -5.815 -1.050 1.00 83.00 189 ARG A CA 1
ATOM 1494 C C . ARG A 1 189 ? 14.844 -6.623 0.134 1.00 83.00 189 ARG A C 1
ATOM 1496 O O . ARG A 1 189 ? 14.231 -7.603 0.535 1.00 83.00 189 ARG A O 1
ATOM 1503 N N . LEU A 1 190 ? 15.973 -6.198 0.712 1.00 81.44 190 LEU A N 1
ATOM 1504 C CA . LEU A 1 190 ? 16.528 -6.758 1.952 1.00 81.44 190 LEU A CA 1
ATOM 1505 C C . LEU A 1 190 ? 15.704 -6.388 3.199 1.00 81.44 190 LEU A C 1
ATOM 1507 O O . LEU A 1 190 ? 15.954 -6.916 4.283 1.00 81.44 190 LEU A O 1
ATOM 1511 N N . LYS A 1 191 ? 14.751 -5.461 3.064 1.00 85.75 191 LYS A N 1
ATOM 1512 C CA . LYS A 1 191 ? 13.767 -5.125 4.090 1.00 85.75 191 LYS A CA 1
ATOM 1513 C C . LYS A 1 191 ? 12.656 -6.188 4.123 1.00 85.75 191 LYS A C 1
ATOM 1515 O O . LYS A 1 191 ? 12.137 -6.596 3.092 1.00 85.75 191 LYS A O 1
ATOM 1520 N N . GLY A 1 192 ? 12.253 -6.627 5.307 1.00 87.38 192 GLY A N 1
ATOM 1521 C CA . GLY A 1 192 ? 11.119 -7.523 5.524 1.00 87.38 192 GLY A CA 1
ATOM 1522 C C . GLY A 1 192 ? 9.862 -6.745 5.897 1.00 87.38 192 GLY A C 1
ATOM 1523 O O . GLY A 1 192 ? 9.541 -6.669 7.079 1.00 87.38 192 GLY A O 1
ATOM 1524 N N . ALA A 1 193 ? 9.184 -6.150 4.914 1.00 90.12 193 ALA A N 1
ATOM 1525 C CA . ALA A 1 193 ? 7.829 -5.622 5.089 1.00 90.12 193 ALA A CA 1
ATOM 1526 C C . ALA A 1 193 ? 6.776 -6.734 4.938 1.00 90.12 193 ALA A C 1
ATOM 1528 O O . ALA A 1 193 ? 7.065 -7.822 4.426 1.00 90.12 193 ALA A O 1
ATOM 1529 N N . MET A 1 194 ? 5.548 -6.462 5.378 1.00 90.69 194 MET A N 1
ATOM 1530 C CA . MET A 1 194 ? 4.468 -7.447 5.339 1.00 90.69 194 MET A CA 1
ATOM 1531 C C . MET A 1 194 ? 4.018 -7.734 3.899 1.00 90.69 194 MET A C 1
ATOM 1533 O O . MET A 1 194 ? 3.910 -6.829 3.075 1.00 90.69 194 MET A O 1
ATOM 1537 N N . THR A 1 195 ? 3.736 -9.006 3.604 1.00 90.31 195 THR A N 1
ATOM 1538 C CA . THR A 1 195 ? 3.170 -9.474 2.325 1.00 90.31 195 THR A CA 1
ATOM 1539 C C . THR A 1 195 ? 1.803 -10.094 2.582 1.00 90.31 195 THR A C 1
ATOM 1541 O O . THR A 1 195 ? 1.700 -11.258 2.965 1.00 90.31 195 THR A O 1
ATOM 1544 N N . ILE A 1 196 ? 0.750 -9.291 2.438 1.00 91.19 196 ILE A N 1
ATOM 1545 C CA . ILE A 1 196 ? -0.636 -9.710 2.677 1.00 91.19 196 ILE A CA 1
ATOM 1546 C C . ILE A 1 196 ? -1.546 -9.256 1.532 1.00 91.19 196 ILE A C 1
ATOM 1548 O O . ILE A 1 196 ? -1.233 -8.285 0.839 1.00 91.19 196 ILE A O 1
ATOM 1552 N N . ALA A 1 197 ? -2.671 -9.950 1.360 1.00 92.50 197 ALA A N 1
ATOM 1553 C CA . ALA A 1 197 ? -3.836 -9.381 0.690 1.00 92.50 197 ALA A CA 1
ATOM 1554 C C . ALA A 1 197 ? -4.468 -8.322 1.612 1.00 92.50 197 ALA A C 1
ATOM 1556 O O . ALA A 1 197 ? -4.373 -8.437 2.835 1.00 92.50 197 ALA A O 1
ATOM 1557 N N . PHE A 1 198 ? -5.048 -7.272 1.037 1.00 90.44 198 PHE A N 1
ATOM 1558 C CA . PHE A 1 198 ? -5.609 -6.150 1.803 1.00 90.44 198 PHE A CA 1
ATOM 1559 C C . PHE A 1 198 ? -7.084 -6.352 2.174 1.00 90.44 198 PHE A C 1
ATOM 1561 O O . PHE A 1 198 ? -7.530 -5.821 3.189 1.00 90.44 198 PHE A O 1
ATOM 1568 N N . GLU A 1 199 ? -7.809 -7.140 1.384 1.00 87.31 199 GLU A N 1
ATOM 1569 C CA . GLU A 1 199 ? -9.234 -7.460 1.512 1.00 87.31 199 GLU A CA 1
ATOM 1570 C C . GLU A 1 199 ? -9.558 -8.773 0.791 1.00 87.31 199 GLU A C 1
ATOM 1572 O O . GLU A 1 199 ? -8.789 -9.135 -0.135 1.00 87.31 199 GLU A O 1
#

Sequence (199 aa):
SGTHYPKSKTADPMRWYNDVNLSSGQSYTATGKAAVCPNVNEMAWYIFKGAPHWDGDKLFSFAGHLSKGGMWFKKKAVIMSENHLTDVAMKAKYDNTDYRPYRPSISNWSLLNKSITIGAPSNVDNYFFLPAIGYFFKGKFYSGSFIQGNQNGLYGDYWTSSASNLDGNKNAYNLAFRENVVGIFVSIRLKGAMTIAFE

Mean predicted aligned error: 6.19 Å

Foldseek 3Di:
DDPPQDDDCVRCVQRDFDPDFDDQLDKDFADHLQNLFAAQLLLVLQQPVFQKEKAQACWDDDPRDIHGIWIKGFDPVLSCVVVVHDPCRSNQHDPPDRCQSDDDPDQWDKDKDQRYHYHDDPDCVRIFIDFQQAWDAPRFGDSDDPDGDPPGHFKAKEFHSGFDCPPRRQWGWIWMDGRRMTIITIDGSNMGHDRDNRD

Nearest PDB structures (foldseek):
  3udx-assembly1_B  TM=4.783E-01  e=2.141E+00  Acinetobacter baumannii
  3ue1-assembly1_B  TM=4.375E-01  e=1.891E+00  Acinetobacter baumannii
  3udx-assembly1_A  TM=4.598E-01  e=3.976E+00  Acinetobacter baumannii
  3ue0-assembly1_B  TM=2.587E-01  e=4.230E+00  Acinetobacter baumannii

Solvent-accessible surface area (backbone atoms only — not comparable to full-atom values): 10910 Å² total; per-residue (Å²): 133,71,94,82,60,68,84,38,60,86,82,22,58,78,70,36,70,88,78,75,84,64,62,89,70,54,60,48,78,42,67,71,59,29,46,57,13,53,38,54,17,39,47,47,42,38,57,75,60,10,67,30,17,27,21,70,74,52,71,49,75,56,98,92,38,82,41,33,9,25,39,33,27,39,32,67,69,54,44,27,64,79,66,76,46,50,75,68,54,40,59,58,28,40,94,95,39,55,54,44,40,52,74,68,98,51,99,74,53,64,54,76,37,64,78,52,44,82,40,75,63,95,62,56,88,51,36,38,74,46,62,9,69,16,34,33,48,95,93,40,58,30,10,46,93,87,46,80,48,93,47,58,26,50,14,26,34,32,41,30,10,23,46,31,64,54,82,83,44,46,25,26,37,26,44,38,34,39,75,71,38,37,29,41,36,67,40,57,54,79,45,49,46,46,57,50,60,79,124